Protein AF-A0A7K4D9C8-F1 (afdb_monomer_lite)

Structure (mmCIF, N/CA/C/O backbone):
data_AF-A0A7K4D9C8-F1
#
_entry.id   AF-A0A7K4D9C8-F1
#
loop_
_atom_site.group_PDB
_atom_site.id
_atom_site.type_symbol
_atom_site.label_atom_id
_atom_site.label_alt_id
_atom_site.label_comp_id
_atom_site.label_asym_id
_atom_site.label_entity_id
_atom_site.label_seq_id
_atom_site.pdbx_PDB_ins_code
_atom_site.Cartn_x
_atom_site.Cartn_y
_atom_site.Cartn_z
_atom_site.occupancy
_atom_site.B_iso_or_equiv
_atom_site.auth_seq_id
_atom_site.auth_comp_id
_atom_site.auth_asym_id
_atom_site.auth_atom_id
_atom_site.pdbx_PDB_model_num
ATOM 1 N N . MET A 1 1 ? -23.086 -28.844 13.952 1.00 42.47 1 MET A N 1
ATOM 2 C CA . MET A 1 1 ? -23.576 -27.604 13.302 1.00 42.47 1 MET A CA 1
ATOM 3 C C . MET A 1 1 ? -23.522 -26.342 14.194 1.00 42.47 1 MET A C 1
ATOM 5 O O . MET A 1 1 ? -23.969 -25.299 13.747 1.00 42.47 1 MET A O 1
ATOM 9 N N . GLY A 1 2 ? -22.927 -26.366 15.404 1.00 46.22 2 GLY A N 1
ATOM 10 C CA . GLY A 1 2 ? -22.916 -25.206 16.327 1.00 46.22 2 GLY A CA 1
ATOM 11 C C . GLY A 1 2 ? -21.788 -24.171 16.147 1.00 46.22 2 GLY A C 1
ATOM 12 O O . GLY A 1 2 ? -21.974 -23.012 16.489 1.00 46.22 2 GLY A O 1
ATOM 13 N N . LYS A 1 3 ? -20.645 -24.537 15.545 1.00 37.03 3 LYS A N 1
ATOM 14 C CA . LYS A 1 3 ? -19.478 -23.632 15.398 1.00 37.03 3 LYS A CA 1
ATOM 15 C C . LYS A 1 3 ? -19.608 -22.590 14.271 1.00 37.03 3 LYS A C 1
ATOM 17 O O . LYS A 1 3 ? -18.890 -21.595 14.265 1.00 37.03 3 LYS A O 1
ATOM 22 N N . LEU A 1 4 ? -20.519 -22.802 13.315 1.00 39.06 4 LEU A N 1
ATOM 23 C CA . LEU A 1 4 ? -20.754 -21.868 12.201 1.00 39.06 4 LEU A CA 1
ATOM 24 C C . LEU A 1 4 ? -21.673 -20.701 12.604 1.00 39.06 4 LEU A C 1
ATOM 26 O O . LEU A 1 4 ? -21.458 -19.575 12.162 1.00 39.06 4 LEU A O 1
ATOM 30 N N . ALA A 1 5 ? -22.641 -20.938 13.497 1.00 38.22 5 ALA A N 1
ATOM 31 C CA . ALA A 1 5 ? -23.546 -19.900 13.998 1.00 38.22 5 ALA A CA 1
ATOM 32 C C . ALA A 1 5 ? -22.833 -18.885 14.914 1.00 38.22 5 ALA A C 1
ATOM 34 O O . ALA A 1 5 ? -23.130 -17.692 14.871 1.00 38.22 5 ALA A O 1
ATOM 35 N N . GLU A 1 6 ? -21.839 -19.334 15.684 1.00 43.56 6 GLU A N 1
ATOM 36 C CA . GLU A 1 6 ? -21.045 -18.473 16.568 1.00 43.56 6 GLU A CA 1
ATOM 37 C C . GLU A 1 6 ? -20.132 -17.518 15.776 1.00 43.56 6 GLU A C 1
ATOM 39 O O . GLU A 1 6 ? -20.078 -16.320 16.066 1.00 43.56 6 GLU A O 1
ATOM 44 N N . LYS A 1 7 ? -19.518 -18.003 14.683 1.00 45.97 7 LYS A N 1
ATOM 45 C CA . LYS A 1 7 ? -18.766 -17.154 13.739 1.00 45.97 7 LYS A CA 1
ATOM 46 C C . LYS A 1 7 ? -19.661 -16.121 13.045 1.00 45.97 7 LYS A C 1
ATOM 48 O O . LYS A 1 7 ? -19.266 -14.963 12.926 1.00 45.97 7 LYS A O 1
ATOM 53 N N . LEU A 1 8 ? -20.880 -16.498 12.643 1.00 43.78 8 LEU A N 1
ATOM 54 C CA . LEU A 1 8 ? -21.853 -15.575 12.036 1.00 43.78 8 LEU A CA 1
ATOM 55 C C . LEU A 1 8 ? -22.317 -14.476 13.013 1.00 43.78 8 LEU A C 1
ATOM 57 O O . LEU A 1 8 ? -22.536 -13.334 12.602 1.00 43.78 8 LEU A O 1
ATOM 61 N N . GLY A 1 9 ? -22.409 -14.783 14.311 1.00 40.16 9 GLY A N 1
ATOM 62 C CA . GLY A 1 9 ? -22.689 -13.798 15.360 1.00 40.16 9 GLY A CA 1
ATOM 63 C C . GLY A 1 9 ? -21.552 -12.793 15.575 1.00 40.16 9 GLY A C 1
ATOM 64 O O . GLY A 1 9 ? -21.814 -11.620 15.846 1.00 40.16 9 GLY A O 1
ATOM 65 N N . PHE 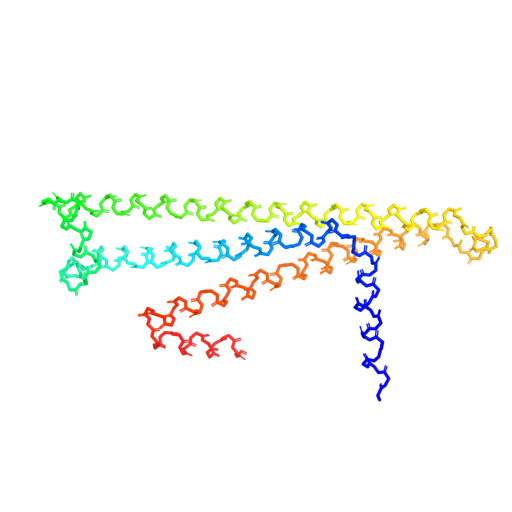A 1 10 ? -20.297 -13.220 15.403 1.00 51.50 10 PHE A N 1
ATOM 66 C CA . PHE A 1 10 ? -19.118 -12.358 15.534 1.00 51.50 10 PHE A CA 1
ATOM 67 C C . PHE A 1 10 ? -19.020 -11.335 14.391 1.00 51.50 10 PHE A C 1
ATOM 69 O O . PHE A 1 10 ? -18.789 -10.154 14.644 1.00 51.50 10 PHE A O 1
ATOM 76 N N . VAL A 1 11 ? -19.307 -11.749 13.149 1.00 51.94 11 VAL A N 1
ATOM 77 C CA . VAL A 1 11 ? -19.356 -10.845 11.981 1.00 51.94 11 VAL A CA 1
ATOM 78 C C . VAL A 1 11 ? -20.487 -9.819 12.117 1.00 51.94 11 VAL A C 1
ATOM 80 O O . VAL A 1 11 ? -20.282 -8.636 11.846 1.00 51.94 11 VAL A O 1
ATOM 83 N N . LYS A 1 12 ? -21.661 -10.227 12.622 1.00 50.31 12 LYS A N 1
ATOM 84 C CA . LYS A 1 12 ? -22.749 -9.285 12.941 1.00 50.31 12 LYS A CA 1
ATOM 85 C C . LYS A 1 12 ? -22.387 -8.329 14.081 1.00 50.31 12 LYS A C 1
ATOM 87 O O . LYS A 1 12 ? -22.714 -7.150 13.996 1.00 50.31 12 LYS A O 1
ATOM 92 N N . LYS A 1 13 ? -21.688 -8.790 15.126 1.00 51.19 13 LYS A N 1
ATOM 93 C CA . LYS A 1 13 ? -21.192 -7.914 16.206 1.00 51.19 13 LYS A CA 1
ATOM 94 C C . LYS A 1 13 ? -20.164 -6.904 15.695 1.00 51.19 13 LYS A C 1
ATOM 96 O O . LYS A 1 13 ? -20.240 -5.746 16.090 1.00 51.19 13 LYS A O 1
ATOM 101 N N . LEU A 1 14 ? -19.280 -7.301 14.778 1.00 54.19 14 LEU A N 1
ATOM 102 C CA . LEU A 1 14 ? -18.367 -6.389 14.082 1.00 54.19 14 LEU A CA 1
ATOM 103 C C . LEU A 1 14 ? -19.135 -5.356 13.244 1.00 54.19 14 LEU A C 1
ATOM 105 O O . LEU A 1 14 ? -18.873 -4.166 13.374 1.00 54.19 14 LEU A O 1
ATOM 109 N N . GLN A 1 15 ? -20.147 -5.767 12.473 1.00 52.19 15 GLN A N 1
ATOM 110 C CA . GLN A 1 15 ? -20.999 -4.837 11.712 1.00 52.19 15 GLN A CA 1
ATOM 111 C C . GLN A 1 15 ? -21.783 -3.842 12.581 1.00 52.19 15 GLN A C 1
ATOM 113 O O . GLN A 1 15 ? -22.133 -2.774 12.092 1.00 52.19 15 GLN A O 1
ATOM 118 N N . ILE A 1 16 ? -22.076 -4.184 13.838 1.00 53.19 16 ILE A N 1
ATOM 119 C CA . ILE A 1 16 ? -22.763 -3.303 14.800 1.00 53.19 16 ILE A CA 1
ATOM 120 C C . ILE A 1 16 ? -21.775 -2.353 15.502 1.00 53.19 16 ILE A C 1
ATOM 122 O O . ILE A 1 16 ? -22.173 -1.305 16.014 1.00 53.19 16 ILE A O 1
ATOM 126 N N . ILE A 1 17 ? -20.490 -2.712 15.557 1.00 54.59 17 ILE A N 1
ATOM 127 C CA . ILE A 1 17 ? -19.431 -1.862 16.115 1.00 54.59 17 ILE A CA 1
ATOM 128 C C . ILE A 1 17 ? -18.942 -0.851 15.070 1.00 54.59 17 ILE A C 1
ATOM 130 O O . ILE A 1 17 ? -18.671 0.286 15.449 1.00 54.59 17 ILE A O 1
ATOM 134 N N . PHE A 1 18 ? -18.903 -1.239 13.790 1.00 59.12 18 PHE A N 1
ATOM 135 C CA . PHE A 1 18 ? -18.473 -0.376 12.692 1.00 59.12 18 PHE A CA 1
ATOM 136 C C . PHE A 1 18 ? -19.548 0.649 12.295 1.00 59.12 18 PHE A C 1
ATOM 138 O O . PHE A 1 18 ? -20.569 0.309 11.694 1.00 59.12 18 PHE A O 1
ATOM 145 N N . ASP A 1 19 ? -19.293 1.916 12.622 1.00 66.56 19 ASP A N 1
ATOM 146 C CA . ASP A 1 19 ? -20.153 3.062 12.298 1.00 66.56 19 ASP A CA 1
ATOM 147 C C . ASP A 1 19 ? -20.177 3.335 10.774 1.00 66.56 19 ASP A C 1
ATOM 149 O O . ASP A 1 19 ? -19.236 2.990 10.053 1.00 66.56 19 ASP A O 1
ATOM 153 N N . GLU A 1 20 ? -21.214 3.993 10.239 1.00 66.69 20 GLU A N 1
ATOM 154 C CA . GLU A 1 20 ? -21.316 4.262 8.786 1.00 66.69 20 GLU A CA 1
ATOM 155 C C . GLU A 1 20 ? -20.138 5.087 8.242 1.00 66.69 20 GLU A C 1
ATOM 157 O O . GLU A 1 20 ? -19.746 4.959 7.078 1.00 66.69 20 GLU A O 1
ATOM 162 N N . LYS A 1 21 ? -19.527 5.902 9.105 1.00 72.00 21 LYS A N 1
ATOM 163 C CA . LYS A 1 21 ? -18.302 6.649 8.806 1.00 72.00 21 LYS A CA 1
ATOM 164 C C . LYS A 1 21 ? -17.109 5.725 8.562 1.00 72.00 21 LYS A C 1
ATOM 166 O O . LYS A 1 21 ? -16.313 5.985 7.668 1.00 72.00 21 LYS A O 1
ATOM 171 N N . GLU A 1 22 ? -17.001 4.632 9.310 1.00 70.19 22 GLU A N 1
ATOM 172 C CA . GLU A 1 22 ? -15.866 3.712 9.214 1.00 70.19 22 GLU A CA 1
ATOM 173 C C . GLU A 1 22 ? -15.957 2.827 7.976 1.00 70.19 22 GLU A C 1
ATOM 175 O O . GLU A 1 22 ? -14.933 2.523 7.377 1.00 70.19 22 GLU A O 1
ATOM 180 N N . LYS A 1 23 ? -17.171 2.510 7.509 1.00 73.56 23 LYS A N 1
ATOM 181 C CA . LYS A 1 23 ? -17.358 1.880 6.193 1.00 73.56 23 LYS A CA 1
ATOM 182 C C . LYS A 1 23 ? -16.845 2.768 5.059 1.00 73.56 23 LYS A C 1
ATOM 184 O O . LYS A 1 23 ? -16.219 2.261 4.134 1.00 73.56 23 LYS A O 1
ATOM 189 N N . LYS A 1 24 ? -17.081 4.085 5.122 1.00 78.81 24 LYS A N 1
ATOM 190 C CA . LYS A 1 24 ? -16.572 5.028 4.109 1.00 78.81 24 LYS A CA 1
ATOM 191 C C . LYS A 1 24 ? -15.049 5.121 4.134 1.00 78.81 24 LYS A C 1
ATOM 193 O O . LYS A 1 24 ? -14.439 5.103 3.073 1.00 78.81 24 LYS A O 1
ATOM 198 N N . GLU A 1 25 ? -14.442 5.191 5.316 1.00 78.44 25 GLU A N 1
ATOM 199 C CA . GLU A 1 25 ? -12.979 5.184 5.451 1.00 78.44 25 GLU A CA 1
ATOM 200 C C . GLU A 1 25 ? -12.368 3.850 4.992 1.00 78.44 25 GLU A C 1
ATOM 202 O O . GLU A 1 25 ? -11.385 3.853 4.259 1.00 78.44 25 GLU A O 1
ATOM 207 N N . PHE A 1 26 ? -13.002 2.717 5.303 1.00 80.06 26 PHE A N 1
ATOM 208 C CA . PHE A 1 26 ? -12.586 1.404 4.805 1.00 80.06 26 PHE A CA 1
ATOM 209 C C . PHE A 1 26 ? -12.633 1.325 3.272 1.00 80.06 26 PHE A C 1
ATOM 211 O O . PHE A 1 26 ? -11.689 0.850 2.651 1.00 80.06 26 PHE A O 1
ATOM 218 N N . ILE A 1 27 ? -13.697 1.843 2.644 1.00 83.12 27 ILE A N 1
ATOM 219 C CA . ILE A 1 27 ? -13.796 1.914 1.178 1.00 83.12 27 ILE A CA 1
ATOM 220 C C . ILE A 1 27 ? -12.705 2.823 0.598 1.00 83.12 27 ILE A C 1
ATOM 222 O O . ILE A 1 27 ? -12.120 2.475 -0.422 1.00 83.12 27 ILE A O 1
ATOM 226 N N . LYS A 1 28 ? -12.395 3.962 1.235 1.00 84.88 28 LYS A N 1
ATOM 227 C CA . LYS A 1 28 ? -11.295 4.837 0.793 1.00 84.88 28 LYS A CA 1
ATOM 228 C C . LYS A 1 28 ? -9.953 4.111 0.819 1.00 84.88 28 LYS A C 1
ATOM 230 O O . LYS A 1 28 ? -9.234 4.183 -0.169 1.00 84.88 28 LYS A O 1
ATOM 235 N N . VAL A 1 29 ? -9.643 3.409 1.912 1.00 85.31 29 VAL A N 1
ATOM 236 C CA . VAL A 1 29 ? -8.417 2.602 2.037 1.00 85.31 29 VAL A CA 1
ATOM 237 C C . VAL A 1 29 ? -8.377 1.527 0.954 1.00 85.31 29 VAL A C 1
ATOM 239 O O . VAL A 1 29 ? -7.401 1.443 0.222 1.00 85.31 29 VAL A O 1
ATOM 242 N N . PHE A 1 30 ? -9.471 0.785 0.769 1.00 85.12 30 PHE A N 1
ATOM 243 C CA . PHE A 1 30 ? -9.558 -0.267 -0.243 1.00 85.12 30 PHE A CA 1
ATOM 244 C C . PHE A 1 30 ? -9.323 0.257 -1.666 1.00 85.12 30 PHE A C 1
ATOM 246 O O . PHE A 1 30 ? -8.559 -0.322 -2.432 1.00 85.12 30 PHE A O 1
ATOM 253 N N . VAL A 1 31 ? -9.962 1.373 -2.030 1.00 88.00 31 VAL A N 1
ATOM 254 C CA . VAL A 1 31 ? -9.761 2.011 -3.339 1.00 88.00 31 VAL A CA 1
ATOM 255 C C . VAL A 1 31 ? -8.305 2.443 -3.502 1.00 88.00 31 VAL A C 1
ATOM 257 O O . VAL A 1 31 ? -7.719 2.245 -4.564 1.00 88.00 31 VAL A O 1
ATOM 260 N N . LEU A 1 32 ? -7.707 3.001 -2.452 1.00 88.25 32 LEU A N 1
ATOM 261 C CA . LEU A 1 32 ? -6.324 3.455 -2.469 1.00 88.25 32 LEU A CA 1
ATOM 262 C C . LEU A 1 32 ? -5.332 2.292 -2.617 1.00 88.25 32 LEU A C 1
ATOM 264 O O . LEU A 1 32 ? -4.391 2.417 -3.397 1.00 88.25 32 LEU A O 1
ATOM 268 N N . ASP A 1 33 ? -5.582 1.151 -1.974 1.00 85.94 33 ASP A N 1
ATOM 269 C CA . ASP A 1 33 ? -4.778 -0.069 -2.124 1.00 85.94 33 ASP A CA 1
ATOM 270 C C . ASP A 1 33 ? -4.841 -0.627 -3.554 1.00 85.94 33 ASP A C 1
ATOM 272 O O . ASP A 1 33 ? -3.823 -1.048 -4.104 1.00 85.94 33 ASP A O 1
ATOM 276 N N . VAL A 1 34 ? -6.006 -0.563 -4.209 1.00 87.81 34 VAL A N 1
ATOM 277 C CA . VAL A 1 34 ? -6.131 -0.935 -5.630 1.00 87.81 34 VAL A CA 1
ATOM 278 C C . VAL A 1 34 ? -5.275 -0.020 -6.511 1.00 87.81 34 VAL A C 1
ATOM 280 O O . VAL A 1 34 ? -4.519 -0.505 -7.354 1.00 87.81 34 VAL A O 1
ATOM 283 N N . PHE A 1 35 ? -5.341 1.299 -6.306 1.00 88.75 35 PHE A N 1
ATOM 284 C CA . PHE A 1 35 ? -4.496 2.246 -7.044 1.00 88.75 35 PHE A CA 1
ATOM 285 C C . PHE A 1 35 ? -3.005 2.028 -6.769 1.00 88.75 35 PHE A C 1
ATOM 287 O O . PHE A 1 35 ? -2.204 2.061 -7.704 1.00 88.75 35 PHE A O 1
ATOM 294 N N . MET A 1 36 ? -2.638 1.768 -5.513 1.00 88.31 36 MET A N 1
ATOM 295 C CA . MET A 1 36 ? -1.269 1.457 -5.110 1.00 88.31 36 MET A CA 1
ATOM 296 C C . MET A 1 36 ? -0.747 0.214 -5.836 1.00 88.31 36 MET A C 1
ATOM 298 O O . MET A 1 36 ? 0.343 0.265 -6.404 1.00 88.31 36 MET A O 1
ATOM 302 N N . GLY A 1 37 ? -1.527 -0.871 -5.870 1.00 86.56 37 GLY A N 1
ATOM 303 C CA . GLY A 1 37 ? -1.142 -2.113 -6.540 1.00 86.56 37 GLY A CA 1
ATOM 304 C C . GLY A 1 37 ? -0.931 -1.934 -8.044 1.00 86.56 37 GLY A C 1
ATOM 305 O O . GLY A 1 37 ? 0.040 -2.449 -8.599 1.00 86.56 37 GLY A O 1
ATOM 306 N N . ILE A 1 38 ? -1.781 -1.141 -8.707 1.00 87.25 38 ILE A N 1
ATOM 307 C CA . ILE A 1 38 ? -1.613 -0.812 -10.132 1.00 87.25 38 ILE A CA 1
ATOM 308 C C . ILE A 1 38 ? -0.308 -0.037 -10.346 1.00 87.25 38 ILE A C 1
ATOM 310 O O . ILE A 1 38 ? 0.478 -0.389 -11.225 1.00 87.25 38 ILE A O 1
ATOM 314 N N . PHE A 1 39 ? -0.053 0.987 -9.528 1.00 87.94 39 PHE A N 1
ATOM 315 C CA . PHE A 1 39 ? 1.159 1.801 -9.632 1.00 87.94 39 PHE A CA 1
ATOM 316 C C . PHE A 1 39 ? 2.424 0.979 -9.388 1.00 87.94 39 PHE A C 1
ATOM 318 O O . PHE A 1 39 ? 3.372 1.073 -10.162 1.00 87.94 39 PHE A O 1
ATOM 325 N N . GLN A 1 40 ? 2.428 0.126 -8.360 1.00 85.38 40 GLN A N 1
ATOM 326 C CA . GLN A 1 40 ? 3.537 -0.793 -8.107 1.00 85.38 40 GLN A CA 1
ATOM 327 C C . GLN A 1 40 ? 3.778 -1.717 -9.295 1.00 85.38 40 GLN A C 1
ATOM 329 O O . GLN A 1 40 ? 4.920 -1.860 -9.728 1.00 85.38 40 GLN A O 1
ATOM 334 N N . SER A 1 41 ? 2.721 -2.303 -9.857 1.00 87.25 41 SER A N 1
ATOM 335 C CA . SER A 1 41 ? 2.869 -3.197 -11.000 1.00 87.25 41 SER A CA 1
ATOM 336 C C . SER A 1 41 ? 3.421 -2.478 -12.232 1.00 87.25 41 SER A C 1
ATOM 338 O O . SER A 1 41 ? 4.298 -3.016 -12.904 1.00 87.25 41 SER A O 1
ATOM 340 N N . ILE A 1 42 ? 2.958 -1.257 -12.517 1.00 88.06 42 ILE A N 1
ATOM 341 C CA . ILE A 1 42 ? 3.493 -0.429 -13.609 1.00 88.06 42 ILE A CA 1
ATOM 342 C C . ILE A 1 42 ? 4.972 -0.130 -13.367 1.00 88.06 42 ILE A C 1
ATOM 344 O O . ILE A 1 42 ? 5.778 -0.254 -14.290 1.00 88.06 42 ILE A O 1
ATOM 348 N N . SER A 1 43 ? 5.349 0.218 -12.137 1.00 87.25 43 SER A N 1
ATOM 349 C CA . SER A 1 43 ? 6.742 0.489 -11.785 1.00 87.25 43 SER A CA 1
ATOM 350 C C . SER A 1 43 ? 7.629 -0.747 -11.970 1.00 87.25 43 SER A C 1
ATOM 352 O O . SER A 1 43 ? 8.710 -0.625 -12.539 1.00 87.25 43 SER A O 1
ATOM 354 N N . ILE A 1 44 ? 7.164 -1.941 -11.584 1.00 86.19 44 ILE A N 1
ATOM 355 C CA . ILE A 1 44 ? 7.894 -3.208 -11.779 1.00 86.19 44 ILE A CA 1
ATOM 356 C C . ILE A 1 44 ? 8.112 -3.496 -13.271 1.00 86.19 44 ILE A C 1
ATOM 358 O O . ILE A 1 44 ? 9.242 -3.745 -13.693 1.00 86.19 44 ILE A O 1
ATOM 362 N N . VAL A 1 45 ? 7.052 -3.411 -14.083 1.00 84.62 45 VAL A N 1
ATOM 363 C CA . VAL A 1 45 ? 7.134 -3.631 -15.538 1.00 84.62 45 VAL A CA 1
ATOM 364 C C . VAL A 1 45 ? 8.054 -2.599 -16.196 1.00 84.62 45 VAL A C 1
ATOM 366 O O . VAL A 1 45 ? 8.848 -2.942 -17.070 1.00 84.62 45 VAL A O 1
ATOM 369 N N . SER A 1 46 ? 8.005 -1.345 -15.744 1.00 85.88 46 SER A N 1
ATOM 370 C CA . SER A 1 46 ? 8.855 -0.269 -16.265 1.00 85.88 46 SER A CA 1
ATOM 371 C C . SER A 1 46 ? 10.339 -0.519 -15.981 1.00 85.88 46 SER A C 1
ATOM 373 O O . SER A 1 46 ? 11.174 -0.319 -16.863 1.00 85.88 46 SER A O 1
ATOM 375 N N . VAL A 1 47 ? 10.676 -1.001 -14.779 1.00 87.38 47 VAL A N 1
ATOM 376 C CA . VAL A 1 47 ? 12.051 -1.393 -14.427 1.00 87.38 47 VAL A CA 1
ATOM 377 C C . VAL A 1 47 ? 12.520 -2.557 -15.298 1.00 87.38 47 VAL A C 1
ATOM 379 O O . VAL A 1 47 ? 13.625 -2.509 -15.834 1.00 87.38 47 VAL A O 1
ATOM 382 N N . PHE A 1 48 ? 11.678 -3.574 -15.488 1.00 82.94 48 PHE A N 1
ATOM 383 C CA . PHE A 1 48 ? 12.002 -4.719 -16.339 1.00 82.94 48 PHE A CA 1
ATOM 384 C C . PHE A 1 48 ? 12.254 -4.302 -17.795 1.00 82.94 48 PHE A C 1
ATOM 386 O O . PHE A 1 48 ? 13.282 -4.650 -18.377 1.00 82.94 48 PHE A O 1
ATOM 393 N N . ALA A 1 49 ? 11.362 -3.485 -18.364 1.00 79.88 49 ALA A N 1
ATOM 394 C CA . ALA A 1 49 ? 11.516 -2.946 -19.711 1.00 79.88 49 ALA A CA 1
ATOM 395 C C . ALA A 1 49 ? 12.805 -2.122 -19.852 1.00 79.88 49 ALA A C 1
ATOM 397 O O . ALA A 1 49 ? 13.505 -2.240 -20.858 1.00 79.88 49 ALA A O 1
ATOM 398 N N . PHE A 1 50 ? 13.155 -1.324 -18.840 1.00 83.69 50 PHE A N 1
ATOM 399 C CA . PHE A 1 50 ? 14.398 -0.558 -18.825 1.00 83.69 50 PHE A CA 1
ATOM 400 C C . PHE A 1 50 ? 15.634 -1.456 -18.821 1.00 83.69 50 PHE A C 1
ATOM 402 O O . PHE A 1 50 ? 16.502 -1.272 -19.669 1.00 83.69 50 PHE A O 1
ATOM 409 N N . ILE A 1 51 ? 15.692 -2.457 -17.939 1.00 83.69 51 ILE A N 1
ATOM 410 C CA . ILE A 1 51 ? 16.821 -3.398 -17.873 1.00 83.69 51 ILE A CA 1
ATOM 411 C C . ILE A 1 51 ? 17.022 -4.095 -19.223 1.00 83.69 51 ILE A C 1
ATOM 413 O O . ILE A 1 51 ? 18.133 -4.083 -19.749 1.00 83.69 51 ILE A O 1
ATOM 417 N N . ASN A 1 52 ? 15.951 -4.617 -19.826 1.00 78.94 52 ASN A N 1
ATOM 418 C CA . ASN A 1 52 ? 16.037 -5.282 -21.130 1.00 78.94 52 ASN A CA 1
ATOM 419 C C . ASN A 1 52 ? 16.521 -4.335 -22.236 1.00 78.94 52 ASN A C 1
ATOM 421 O O . ASN A 1 52 ? 17.320 -4.727 -23.080 1.00 78.94 52 ASN A O 1
ATOM 425 N N . THR A 1 53 ? 16.094 -3.071 -22.197 1.00 78.69 53 THR A N 1
ATOM 426 C CA . THR A 1 53 ? 16.514 -2.050 -23.169 1.00 78.69 53 THR A CA 1
ATOM 427 C C . THR A 1 53 ? 17.984 -1.652 -23.006 1.00 78.69 53 THR A C 1
ATOM 429 O O . THR A 1 53 ? 18.656 -1.364 -23.993 1.00 78.69 53 THR A O 1
ATOM 432 N N . VAL A 1 54 ? 18.499 -1.627 -21.770 1.00 81.00 54 VAL A N 1
ATOM 433 C CA . VAL A 1 54 ? 19.923 -1.372 -21.488 1.00 81.00 54 VAL A CA 1
ATOM 434 C C . VAL A 1 54 ? 20.786 -2.558 -21.934 1.00 81.00 54 VAL A C 1
ATOM 436 O O . VAL A 1 54 ? 21.881 -2.347 -22.452 1.00 81.00 54 VAL A O 1
ATOM 439 N N . MET A 1 55 ? 20.317 -3.790 -21.707 1.00 79.00 55 MET A N 1
ATOM 440 C CA . MET A 1 55 ? 21.061 -5.017 -22.014 1.00 79.00 55 MET A CA 1
ATOM 441 C C . MET A 1 55 ? 21.175 -5.288 -23.514 1.00 79.00 55 MET A C 1
ATOM 443 O O . MET A 1 55 ? 22.234 -5.718 -23.965 1.00 79.00 55 MET A O 1
ATOM 447 N N . ASP A 1 56 ? 20.117 -5.025 -24.282 1.00 70.94 56 ASP A N 1
ATOM 448 C CA . ASP A 1 56 ? 20.133 -5.176 -25.732 1.00 70.94 56 ASP A CA 1
ATOM 449 C C . ASP A 1 56 ? 19.353 -4.037 -26.407 1.00 70.94 56 ASP A C 1
ATOM 451 O O . ASP A 1 56 ? 18.145 -3.859 -26.238 1.00 70.94 56 ASP A O 1
ATOM 455 N N . VAL A 1 57 ? 20.057 -3.237 -27.204 1.00 64.88 57 VAL A N 1
ATOM 456 C CA . VAL A 1 57 ? 19.479 -2.088 -27.915 1.00 64.88 57 VAL A CA 1
ATOM 457 C C . VAL A 1 57 ? 18.581 -2.550 -29.073 1.00 64.88 57 VAL A C 1
ATOM 459 O O . VAL A 1 57 ? 17.670 -1.825 -29.480 1.00 64.88 57 VAL A O 1
ATOM 462 N N . SER A 1 58 ? 18.773 -3.775 -29.579 1.00 61.69 58 SER A N 1
ATOM 463 C CA . SER A 1 58 ? 17.945 -4.338 -30.653 1.00 61.69 58 SER A CA 1
ATOM 464 C C . SER A 1 58 ? 16.485 -4.566 -30.223 1.00 61.69 58 SER A C 1
ATOM 466 O O . SER A 1 58 ? 15.573 -4.513 -31.054 1.00 61.69 58 SER A O 1
ATOM 468 N N . THR A 1 59 ? 16.227 -4.673 -28.913 1.00 60.06 59 THR A N 1
ATOM 469 C CA . THR A 1 59 ? 14.881 -4.797 -28.325 1.00 60.06 59 THR A CA 1
ATOM 470 C C . THR A 1 59 ? 13.983 -3.583 -28.598 1.00 60.06 59 THR A C 1
ATOM 472 O O . THR A 1 59 ? 12.760 -3.729 -28.667 1.00 60.06 59 THR A O 1
ATOM 475 N N . ILE A 1 60 ? 14.566 -2.396 -28.826 1.00 58.91 60 ILE A N 1
ATOM 476 C CA . ILE A 1 60 ? 13.830 -1.163 -29.172 1.00 58.91 60 ILE A CA 1
ATOM 477 C C . ILE A 1 60 ? 13.131 -1.303 -30.532 1.00 58.91 60 ILE A C 1
ATOM 479 O O . ILE A 1 60 ? 12.024 -0.801 -30.712 1.00 58.91 60 ILE A O 1
ATOM 483 N N . SER A 1 61 ? 13.753 -2.020 -31.474 1.00 54.03 61 SER A N 1
ATOM 484 C CA . SER A 1 61 ? 13.222 -2.216 -32.833 1.00 54.03 61 SER A CA 1
ATOM 485 C C . SER A 1 61 ? 12.224 -3.375 -32.918 1.00 54.03 61 SER A C 1
ATOM 487 O O . SER A 1 61 ? 11.365 -3.390 -33.794 1.00 54.03 61 SER A O 1
ATOM 489 N N . SER A 1 62 ? 12.316 -4.350 -32.007 1.00 56.81 62 SER A N 1
ATOM 490 C CA . SER A 1 62 ? 11.448 -5.534 -32.003 1.00 56.81 62 SER A CA 1
ATOM 491 C C . SER A 1 62 ? 10.103 -5.310 -31.305 1.00 56.81 62 SER A C 1
ATOM 493 O O . SER A 1 62 ? 9.151 -6.038 -31.590 1.00 56.81 62 SER A O 1
ATOM 495 N N . ASN A 1 63 ? 10.007 -4.363 -30.366 1.00 60.34 63 ASN A N 1
ATOM 496 C CA . ASN A 1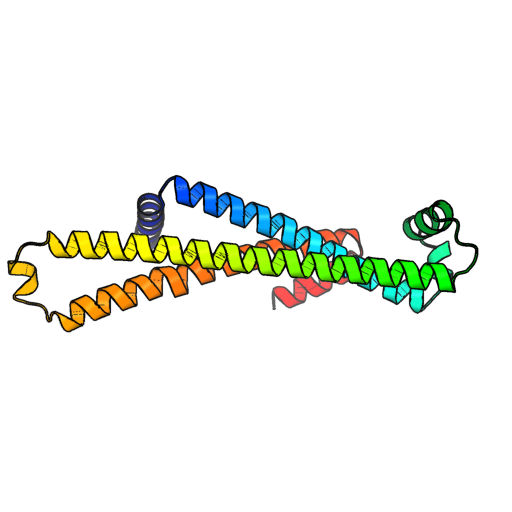 63 ? 8.812 -4.186 -29.545 1.00 60.34 63 ASN A CA 1
ATOM 497 C C . ASN A 1 63 ? 8.033 -2.926 -29.954 1.00 60.34 63 ASN A C 1
ATOM 499 O O . ASN A 1 63 ? 8.510 -1.800 -29.806 1.00 60.34 63 ASN A O 1
ATOM 503 N N . LYS A 1 64 ? 6.802 -3.122 -30.446 1.00 58.97 64 LYS A N 1
ATOM 504 C CA . LYS A 1 64 ? 5.934 -2.069 -31.007 1.00 58.97 64 LYS A CA 1
ATOM 505 C C . LYS A 1 64 ? 5.671 -0.920 -30.023 1.00 58.97 64 LYS A C 1
ATOM 507 O O . LYS A 1 64 ? 5.517 0.221 -30.448 1.00 58.97 64 LYS A O 1
ATOM 512 N N . TYR A 1 65 ? 5.667 -1.204 -28.718 1.00 60.28 65 TYR A N 1
ATOM 513 C CA . TYR A 1 65 ? 5.514 -0.188 -27.673 1.00 60.28 65 TYR A CA 1
ATOM 514 C C . TYR A 1 65 ? 6.765 0.691 -27.522 1.00 60.28 65 TYR A C 1
ATOM 516 O O . TYR A 1 65 ? 6.637 1.909 -27.433 1.00 60.28 65 TYR A O 1
ATOM 524 N N . LEU A 1 66 ? 7.970 0.109 -27.548 1.00 58.19 66 LEU A N 1
ATOM 525 C CA . LEU A 1 66 ? 9.224 0.869 -27.440 1.00 58.19 66 LEU A CA 1
ATOM 526 C C . LEU A 1 66 ? 9.489 1.707 -28.692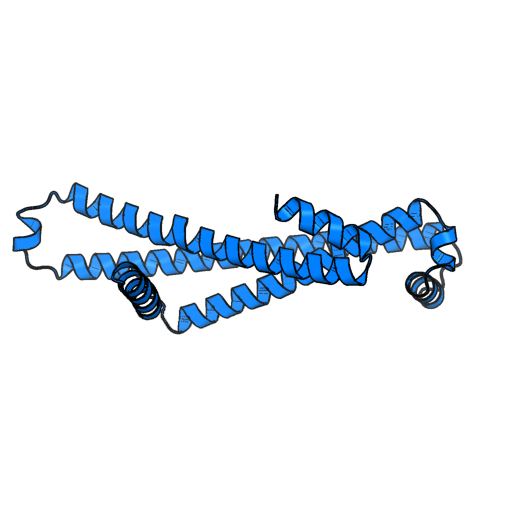 1.00 58.19 66 LEU A C 1
ATOM 528 O O . LEU A 1 66 ? 9.884 2.863 -28.570 1.00 58.19 66 LEU A O 1
ATOM 532 N N . SER A 1 67 ? 9.225 1.151 -29.877 1.00 58.47 67 SER A N 1
ATOM 533 C CA . SER A 1 67 ? 9.378 1.861 -31.150 1.00 58.47 67 SER A CA 1
ATOM 534 C C . SER A 1 67 ? 8.427 3.061 -31.256 1.00 58.47 67 SER A C 1
ATOM 536 O O . SER A 1 67 ? 8.866 4.133 -31.665 1.00 58.47 67 SER A O 1
ATOM 538 N N . PHE A 1 68 ? 7.179 2.942 -30.781 1.00 62.41 68 PHE A N 1
ATOM 539 C CA . PHE A 1 68 ? 6.235 4.066 -30.738 1.00 62.41 68 PHE A CA 1
ATOM 540 C C . PHE A 1 68 ? 6.724 5.205 -29.832 1.00 62.41 68 PHE A C 1
ATOM 542 O O . PHE A 1 68 ? 6.673 6.369 -30.221 1.00 62.41 68 PHE A O 1
ATOM 549 N N . PHE A 1 69 ? 7.241 4.895 -28.636 1.00 62.19 69 PHE A N 1
ATOM 550 C CA . PHE A 1 69 ? 7.826 5.921 -27.767 1.00 62.19 69 PHE A CA 1
ATOM 551 C C . PHE A 1 69 ? 9.109 6.517 -28.361 1.00 62.19 69 PHE A C 1
ATOM 553 O O . PHE A 1 69 ? 9.313 7.722 -28.252 1.00 62.19 69 PHE A O 1
ATOM 560 N N . TYR A 1 70 ? 9.947 5.713 -29.020 1.00 60.91 70 TYR A N 1
ATOM 561 C CA . TYR A 1 70 ? 11.179 6.177 -29.662 1.00 60.91 70 TYR A CA 1
ATOM 562 C C . TYR A 1 70 ? 10.906 7.152 -30.821 1.00 60.91 70 TYR A C 1
ATOM 564 O O . TYR A 1 70 ? 11.521 8.217 -30.881 1.00 60.91 70 TYR A O 1
ATOM 572 N N . GLU A 1 71 ? 9.936 6.840 -31.687 1.00 62.50 71 GLU A N 1
ATOM 573 C CA . GLU A 1 71 ? 9.516 7.720 -32.785 1.00 62.50 71 GLU A CA 1
ATOM 574 C C . GLU A 1 71 ? 8.823 8.989 -32.275 1.00 62.50 71 GLU A C 1
ATOM 576 O O . GLU A 1 71 ? 9.131 10.086 -32.738 1.00 62.50 71 GLU A O 1
ATOM 581 N N . ASN A 1 72 ? 7.936 8.871 -31.280 1.00 61.06 72 ASN A N 1
ATOM 582 C CA . ASN A 1 72 ? 7.156 10.007 -30.781 1.00 61.06 72 ASN A CA 1
ATOM 583 C C . ASN A 1 72 ? 7.987 10.984 -29.924 1.00 61.06 72 ASN A C 1
ATOM 585 O O . ASN A 1 72 ? 7.652 12.162 -29.829 1.00 61.06 72 ASN A O 1
ATOM 589 N N . LEU A 1 73 ? 9.081 10.513 -29.310 1.00 61.28 73 LEU A N 1
ATOM 590 C CA . LEU A 1 73 ? 10.045 11.358 -28.594 1.00 61.28 73 LEU A CA 1
ATOM 591 C C . LEU A 1 73 ? 11.158 11.920 -29.505 1.00 61.28 73 LEU A C 1
ATOM 593 O O . LEU A 1 73 ? 11.909 12.787 -29.063 1.00 61.28 73 LEU A O 1
ATOM 597 N N . GLY A 1 74 ? 11.263 11.474 -30.765 1.00 58.47 74 GLY A N 1
ATOM 598 C CA . GLY A 1 74 ? 12.131 12.083 -31.783 1.00 58.47 74 GLY A CA 1
ATOM 599 C C . GLY A 1 74 ? 13.636 12.043 -31.480 1.00 58.47 74 GLY A C 1
ATOM 600 O O . GLY A 1 74 ? 14.385 12.905 -31.945 1.00 58.47 74 GLY A O 1
ATOM 601 N N . PHE A 1 75 ? 14.109 11.084 -30.678 1.00 58.22 75 PHE A N 1
ATOM 602 C CA . PHE A 1 75 ? 15.516 11.028 -30.269 1.00 58.22 75 PHE A CA 1
ATOM 603 C C . PHE A 1 75 ? 16.400 10.346 -31.319 1.00 58.22 75 PHE A C 1
ATOM 605 O O . PHE A 1 75 ? 16.357 9.134 -31.482 1.00 58.22 75 PHE A O 1
ATOM 612 N N . SER A 1 76 ? 17.304 11.102 -31.950 1.00 59.91 76 SER A N 1
ATOM 613 C CA . SER A 1 76 ? 18.330 10.557 -32.863 1.00 59.91 76 SER A CA 1
ATOM 614 C C . SER A 1 76 ? 19.482 9.809 -32.170 1.00 59.91 76 SER A C 1
ATOM 616 O O . SER A 1 76 ? 20.320 9.230 -32.854 1.00 59.91 76 SER A O 1
ATOM 618 N N . ASP A 1 77 ? 19.565 9.829 -30.833 1.00 71.19 77 ASP A N 1
ATOM 619 C CA . ASP A 1 77 ? 20.678 9.250 -30.066 1.00 71.19 77 ASP A CA 1
ATOM 620 C C . ASP A 1 77 ? 20.165 8.289 -28.980 1.00 71.19 77 ASP A C 1
ATOM 622 O O . ASP A 1 77 ? 19.472 8.691 -28.038 1.00 71.19 77 ASP A O 1
ATOM 626 N N . ILE A 1 78 ? 20.535 7.012 -29.107 1.00 73.62 78 ILE A N 1
ATOM 627 C CA . ILE A 1 78 ? 20.146 5.907 -28.215 1.00 73.62 78 ILE A CA 1
ATOM 628 C C . ILE A 1 78 ? 20.540 6.201 -26.760 1.00 73.62 78 ILE A C 1
ATOM 630 O O . ILE A 1 78 ? 19.785 5.888 -25.838 1.00 73.62 78 ILE A O 1
ATOM 634 N N . LYS A 1 79 ? 21.685 6.860 -26.526 1.00 76.56 79 LYS A N 1
ATOM 635 C CA . LYS A 1 79 ? 22.150 7.174 -25.163 1.00 76.56 79 LYS A CA 1
ATOM 636 C C . LYS A 1 79 ? 21.243 8.185 -24.463 1.00 76.56 79 LYS A C 1
ATOM 638 O O . LYS A 1 79 ? 20.993 8.059 -23.266 1.00 76.56 79 LYS A O 1
ATOM 643 N N . LYS A 1 80 ? 20.728 9.176 -25.202 1.00 78.88 80 LYS A N 1
ATOM 644 C CA . LYS A 1 80 ? 19.798 10.182 -24.662 1.00 78.88 80 LYS A CA 1
ATOM 645 C C . LYS A 1 80 ? 18.433 9.573 -24.363 1.00 78.88 80 LYS A C 1
ATOM 647 O O . LYS A 1 80 ? 17.869 9.864 -23.312 1.00 78.88 80 LYS A O 1
ATOM 652 N N . PHE A 1 81 ? 17.948 8.688 -25.236 1.00 78.31 81 PHE A N 1
ATOM 653 C CA . PHE A 1 81 ? 16.720 7.930 -24.993 1.00 78.31 81 PHE A CA 1
ATOM 654 C C . PHE A 1 81 ? 16.820 7.099 -23.706 1.00 78.31 81 PHE A C 1
ATOM 656 O O . PHE A 1 81 ? 15.952 7.194 -22.840 1.00 78.31 81 PHE A O 1
ATOM 663 N N . LEU A 1 82 ? 17.925 6.366 -23.533 1.00 81.06 82 LEU A N 1
ATOM 664 C CA . LEU A 1 82 ? 18.158 5.548 -22.344 1.00 81.06 82 LEU A CA 1
ATOM 665 C C . LEU A 1 82 ? 18.223 6.388 -21.060 1.00 81.06 82 LEU A C 1
ATOM 667 O O . LEU A 1 82 ? 17.662 6.000 -20.038 1.00 81.06 82 LEU A O 1
ATOM 671 N N . PHE A 1 83 ? 18.853 7.565 -21.115 1.00 84.44 83 PHE A N 1
ATOM 672 C CA . PHE A 1 83 ? 18.914 8.487 -19.980 1.00 84.44 83 PHE A CA 1
ATOM 673 C C . PHE A 1 83 ? 17.525 9.005 -19.569 1.00 84.44 83 PHE A C 1
ATOM 675 O O . PHE A 1 83 ? 17.178 8.968 -18.390 1.00 84.44 83 PHE A O 1
ATOM 682 N N . VAL A 1 84 ? 16.708 9.444 -20.533 1.00 84.44 84 VAL A N 1
ATOM 683 C CA . VAL A 1 84 ? 15.345 9.942 -20.270 1.00 84.44 84 VAL A CA 1
ATOM 684 C C . VAL A 1 84 ? 14.434 8.824 -19.761 1.00 84.44 84 VAL A C 1
ATOM 686 O O . VAL A 1 84 ? 13.697 9.032 -18.799 1.00 84.44 84 VAL A O 1
ATOM 689 N N . MET A 1 85 ? 14.517 7.629 -20.352 1.00 84.31 85 MET A N 1
ATOM 690 C CA . MET A 1 85 ? 13.764 6.456 -19.904 1.00 84.31 85 MET A CA 1
ATOM 691 C C . MET A 1 85 ? 14.143 6.063 -18.472 1.00 84.31 85 MET A C 1
ATOM 693 O O . MET A 1 85 ? 13.260 5.845 -17.646 1.00 84.31 85 MET A O 1
ATOM 697 N N . GLY A 1 86 ? 15.439 6.047 -18.145 1.00 86.75 86 GLY A N 1
ATOM 698 C CA . GLY A 1 86 ? 15.910 5.781 -16.785 1.00 86.75 86 GLY A CA 1
ATOM 699 C C . GLY A 1 86 ? 15.383 6.804 -15.778 1.00 86.75 86 GLY A C 1
ATOM 700 O O . GLY A 1 86 ? 14.903 6.430 -14.709 1.00 86.75 86 GLY A O 1
ATOM 701 N N . LEU A 1 87 ? 15.389 8.090 -16.138 1.00 89.94 87 LEU A N 1
ATOM 702 C CA . LEU A 1 87 ? 14.846 9.153 -15.290 1.00 89.94 87 LEU A CA 1
ATOM 703 C C . LEU A 1 87 ? 13.325 9.017 -15.095 1.00 89.94 87 LEU A C 1
ATOM 705 O O . LEU A 1 87 ? 12.831 9.191 -13.982 1.00 89.94 87 LEU A O 1
ATOM 709 N N . ALA A 1 88 ? 12.586 8.636 -16.140 1.00 88.12 88 ALA A N 1
ATOM 710 C CA . ALA A 1 88 ? 11.149 8.373 -16.061 1.00 88.12 88 ALA A CA 1
ATOM 711 C C . ALA A 1 88 ? 10.820 7.182 -15.143 1.00 88.12 88 ALA A C 1
ATOM 713 O O . ALA A 1 88 ? 9.929 7.282 -14.300 1.00 88.12 88 ALA A O 1
ATOM 714 N N . VAL A 1 89 ? 11.570 6.080 -15.251 1.00 89.75 89 VAL A N 1
ATOM 715 C CA . VAL A 1 89 ? 11.433 4.904 -14.370 1.00 89.75 89 VAL A CA 1
ATOM 716 C C . VAL A 1 89 ? 11.720 5.278 -12.917 1.00 89.75 89 VAL A C 1
ATOM 718 O O . VAL A 1 89 ? 11.001 4.854 -12.013 1.00 89.75 89 VAL A O 1
ATOM 721 N N . LEU A 1 90 ? 12.731 6.117 -12.681 1.00 91.38 90 LEU A N 1
ATOM 722 C CA . LEU A 1 90 ? 13.078 6.606 -11.347 1.00 91.38 90 LEU A CA 1
ATOM 723 C C . LEU A 1 90 ? 11.922 7.424 -10.742 1.00 91.38 90 LEU A C 1
ATOM 725 O O . LEU A 1 90 ? 11.518 7.182 -9.604 1.00 91.38 90 LEU A O 1
ATOM 729 N N . ILE A 1 91 ? 11.321 8.333 -11.516 1.00 91.50 91 ILE A N 1
ATOM 730 C CA . ILE A 1 91 ? 10.146 9.111 -11.088 1.00 91.50 91 ILE A CA 1
ATOM 731 C C . ILE A 1 91 ? 8.943 8.194 -10.798 1.00 91.50 91 ILE A C 1
ATOM 733 O O . ILE A 1 91 ? 8.249 8.385 -9.794 1.00 91.50 91 ILE A O 1
ATOM 737 N N . LEU A 1 92 ? 8.707 7.172 -11.627 1.00 90.62 92 LEU A N 1
ATOM 738 C CA . LEU A 1 92 ? 7.657 6.168 -11.402 1.00 90.62 92 LEU A CA 1
ATOM 739 C C . LEU A 1 92 ? 7.885 5.361 -10.114 1.00 90.62 92 LEU A C 1
ATOM 741 O O . LEU A 1 92 ? 6.950 5.128 -9.348 1.00 90.62 92 LEU A O 1
ATOM 745 N N . LEU A 1 93 ? 9.130 4.984 -9.818 1.00 90.31 93 LEU A N 1
ATOM 746 C CA . LEU A 1 93 ? 9.472 4.302 -8.568 1.00 90.31 93 LEU A CA 1
ATOM 747 C C . LEU A 1 93 ? 9.244 5.189 -7.343 1.00 90.31 93 LEU A C 1
ATOM 749 O O . LEU A 1 93 ? 8.661 4.738 -6.356 1.00 90.31 93 LEU A O 1
ATOM 753 N N . ILE A 1 94 ? 9.685 6.448 -7.392 1.00 92.19 94 ILE A N 1
ATOM 754 C CA . ILE A 1 94 ? 9.492 7.386 -6.279 1.00 92.19 94 ILE A CA 1
ATOM 755 C C . ILE A 1 94 ? 7.999 7.609 -6.034 1.00 92.19 94 ILE A C 1
ATOM 757 O O . ILE A 1 94 ? 7.541 7.490 -4.900 1.00 92.19 94 ILE A O 1
ATOM 761 N N . SER A 1 95 ? 7.228 7.886 -7.085 1.00 89.69 95 SER A N 1
ATOM 762 C CA . SER A 1 95 ? 5.783 8.110 -6.962 1.00 89.69 95 SER A CA 1
ATOM 763 C C . SER A 1 95 ? 5.041 6.877 -6.438 1.00 89.69 95 SER A C 1
ATOM 765 O O . SER A 1 95 ? 4.219 7.015 -5.532 1.00 89.69 95 SER A O 1
ATOM 767 N N . GLY A 1 96 ? 5.388 5.671 -6.901 1.00 88.38 96 GLY A N 1
ATOM 768 C CA . GLY A 1 96 ? 4.835 4.423 -6.364 1.00 88.38 96 GLY A CA 1
ATOM 769 C C . GLY A 1 96 ? 5.105 4.245 -4.864 1.00 88.38 96 GLY A C 1
ATOM 770 O O . GLY A 1 96 ? 4.196 3.907 -4.104 1.00 88.38 96 GLY A O 1
ATOM 771 N N . ASN A 1 97 ? 6.324 4.551 -4.411 1.00 89.56 97 ASN A N 1
ATOM 772 C CA . ASN A 1 97 ? 6.677 4.496 -2.989 1.00 89.56 97 ASN A CA 1
ATOM 773 C C . ASN A 1 97 ? 5.936 5.548 -2.154 1.00 89.56 97 ASN A C 1
ATOM 775 O O . ASN A 1 97 ? 5.486 5.243 -1.051 1.00 89.56 97 ASN A O 1
ATOM 779 N N . VAL A 1 98 ? 5.763 6.767 -2.671 1.00 91.81 98 VAL A N 1
ATOM 780 C CA . VAL A 1 98 ? 4.996 7.822 -1.987 1.00 91.81 98 VAL A CA 1
ATOM 781 C C . VAL A 1 98 ? 3.535 7.404 -1.803 1.00 91.81 98 VAL A C 1
ATOM 783 O O . VAL A 1 98 ? 2.988 7.573 -0.714 1.00 91.81 98 VAL A O 1
ATOM 786 N N . ILE A 1 99 ? 2.915 6.807 -2.827 1.00 89.00 99 ILE A N 1
ATOM 787 C CA . ILE A 1 99 ? 1.541 6.286 -2.739 1.00 89.00 99 ILE A CA 1
ATOM 788 C C . ILE A 1 99 ? 1.455 5.174 -1.684 1.00 89.00 99 ILE A C 1
ATOM 790 O O . ILE A 1 99 ? 0.530 5.172 -0.871 1.00 89.00 99 ILE A O 1
ATOM 794 N N . SER A 1 100 ? 2.438 4.271 -1.640 1.00 87.06 100 SER A N 1
ATOM 795 C CA . SER A 1 100 ? 2.479 3.191 -0.648 1.00 87.06 100 SER A CA 1
ATOM 796 C C . SER A 1 100 ? 2.650 3.698 0.788 1.00 87.06 100 SER A C 1
ATOM 798 O O . SER A 1 100 ? 1.934 3.271 1.702 1.00 87.06 100 SER A O 1
ATOM 800 N N . ALA A 1 101 ? 3.528 4.683 0.988 1.00 89.69 101 ALA A N 1
ATOM 801 C CA . ALA A 1 101 ? 3.692 5.349 2.276 1.00 89.69 101 ALA A CA 1
ATOM 802 C C . ALA A 1 101 ? 2.393 6.045 2.715 1.00 89.69 101 ALA A C 1
ATOM 804 O O . ALA A 1 101 ? 1.985 5.931 3.873 1.00 89.69 101 ALA A O 1
ATOM 805 N N . TYR A 1 102 ? 1.704 6.709 1.783 1.00 89.88 102 TYR A N 1
ATOM 806 C CA . TYR A 1 102 ? 0.423 7.353 2.052 1.00 89.88 102 TYR A CA 1
ATOM 807 C C . TYR A 1 102 ? -0.680 6.341 2.407 1.00 89.88 102 TYR A C 1
ATOM 809 O O . TYR A 1 102 ? -1.417 6.576 3.368 1.00 89.88 102 TYR A O 1
ATOM 817 N N . SER A 1 103 ? -0.752 5.188 1.724 1.00 86.75 103 SER A N 1
ATOM 818 C CA . SER A 1 103 ? -1.687 4.108 2.090 1.00 86.75 103 SER A CA 1
ATOM 819 C C . SER A 1 103 ? -1.442 3.608 3.512 1.00 86.75 103 SER A C 1
ATOM 821 O O . SER A 1 103 ? -2.357 3.518 4.337 1.00 86.75 103 SER A O 1
ATOM 823 N N . THR A 1 104 ? -0.176 3.343 3.836 1.00 86.81 104 THR A N 1
ATOM 824 C CA . THR A 1 104 ? 0.234 2.856 5.159 1.00 86.81 104 THR A CA 1
ATOM 825 C C . THR A 1 104 ? -0.130 3.846 6.262 1.00 86.81 104 THR A C 1
ATOM 827 O O . THR A 1 104 ? -0.646 3.453 7.315 1.00 86.81 104 THR A O 1
ATOM 830 N N . TRP A 1 105 ? 0.079 5.139 6.014 1.00 88.25 105 TRP A N 1
ATOM 831 C CA . TRP A 1 105 ? -0.309 6.193 6.943 1.00 88.25 105 TRP A CA 1
ATOM 832 C C . TRP A 1 105 ? -1.827 6.236 7.160 1.00 88.25 105 TRP A C 1
ATOM 834 O O . TRP A 1 105 ? -2.278 6.232 8.307 1.00 88.25 105 TRP A O 1
ATOM 844 N N . LEU A 1 106 ? -2.620 6.194 6.083 1.00 85.69 106 LEU A N 1
ATOM 845 C CA . LEU A 1 106 ? -4.081 6.236 6.164 1.00 85.69 106 LEU A CA 1
ATOM 846 C C . LEU A 1 106 ? -4.649 5.024 6.923 1.00 85.69 106 LEU A C 1
ATOM 848 O O . LEU A 1 106 ? -5.508 5.188 7.790 1.00 85.69 106 LEU A O 1
ATOM 852 N N . LYS A 1 107 ? -4.122 3.821 6.662 1.00 83.31 107 LYS A N 1
ATOM 853 C CA . LYS A 1 107 ? -4.468 2.592 7.398 1.00 83.31 107 LYS A CA 1
ATOM 854 C C . LYS A 1 107 ? -4.182 2.724 8.887 1.00 83.31 107 LYS A C 1
ATOM 856 O O . LYS A 1 107 ? -5.051 2.444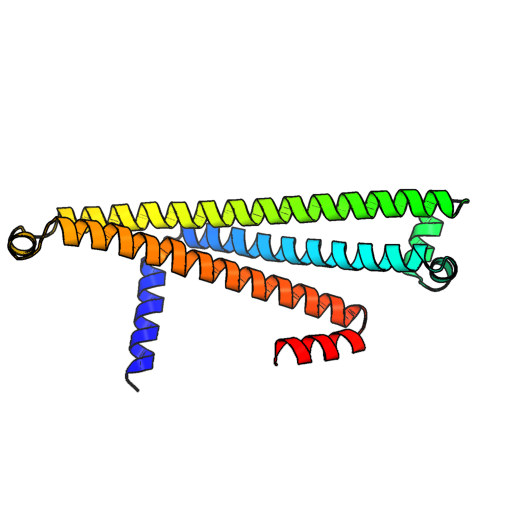 9.711 1.00 83.31 107 LYS A O 1
ATOM 861 N N . THR A 1 108 ? -2.981 3.178 9.233 1.00 82.94 108 THR A N 1
ATOM 862 C CA . THR A 1 108 ? -2.565 3.336 10.633 1.00 82.94 108 THR A CA 1
ATOM 863 C C . THR A 1 108 ? -3.460 4.342 11.354 1.00 82.94 108 THR A C 1
ATOM 865 O O . THR A 1 108 ? -3.944 4.078 12.454 1.00 82.94 108 THR A O 1
ATOM 868 N N . PHE A 1 109 ? -3.757 5.467 10.703 1.00 84.12 109 PHE A N 1
ATOM 869 C CA . PHE A 1 109 ? -4.656 6.482 11.240 1.00 84.12 109 PHE A CA 1
ATOM 870 C C . PHE A 1 109 ? -6.087 5.955 11.433 1.00 84.12 109 PHE A C 1
ATOM 872 O O . PHE A 1 109 ? -6.722 6.218 12.458 1.00 84.12 109 PHE A O 1
ATOM 879 N N . PHE A 1 110 ? -6.596 5.171 10.479 1.00 81.12 110 PHE A N 1
ATOM 880 C CA . PHE A 1 110 ? -7.906 4.532 10.581 1.00 81.12 110 PHE A CA 1
ATOM 881 C C . PHE A 1 110 ? -7.981 3.550 11.757 1.00 81.12 110 PHE A C 1
ATOM 883 O O . PHE A 1 110 ? -8.908 3.638 12.565 1.00 81.12 110 PHE A O 1
ATOM 890 N N . VAL A 1 111 ? -6.986 2.667 11.902 1.00 80.94 111 VAL A N 1
ATOM 891 C CA . VAL A 1 111 ? -6.903 1.708 13.017 1.00 80.94 111 VAL A CA 1
ATOM 892 C C . VAL A 1 111 ? -6.893 2.434 14.362 1.00 80.94 111 VAL A C 1
ATOM 894 O O . VAL A 1 111 ? -7.644 2.063 15.266 1.00 80.94 111 VAL A O 1
ATOM 897 N N . TRP A 1 112 ? -6.106 3.506 14.479 1.00 80.50 112 TRP A N 1
ATOM 898 C CA . TRP A 1 112 ? -6.018 4.291 15.709 1.00 80.50 112 TRP A CA 1
ATOM 899 C C . TRP A 1 112 ? -7.352 4.953 16.079 1.00 80.50 112 TRP A C 1
ATOM 901 O O . TRP A 1 112 ? -7.792 4.885 17.228 1.00 80.50 112 TRP A O 1
ATOM 911 N N . ASN A 1 113 ? -8.050 5.538 15.101 1.00 80.06 113 ASN A N 1
ATOM 912 C CA . ASN A 1 113 ? -9.365 6.141 15.329 1.00 80.06 113 ASN A CA 1
ATOM 913 C C . ASN A 1 113 ? -10.407 5.121 15.802 1.00 80.06 113 ASN A C 1
ATOM 915 O O . ASN A 1 113 ? -11.209 5.423 16.691 1.00 80.06 113 ASN A O 1
ATOM 919 N N . VAL A 1 114 ? -10.400 3.917 15.224 1.00 75.81 114 VAL A N 1
ATOM 920 C CA . VAL A 1 114 ? -11.291 2.830 15.649 1.00 75.81 114 VAL A CA 1
ATOM 921 C C . VAL A 1 114 ? -10.938 2.370 17.069 1.00 75.81 114 VAL A C 1
ATOM 923 O O . VAL A 1 114 ? -11.847 2.216 17.887 1.00 75.81 114 VAL A O 1
ATOM 926 N N . ASN A 1 115 ? -9.647 2.247 17.409 1.00 78.44 115 ASN A N 1
ATOM 927 C CA . ASN A 1 115 ? -9.203 1.915 18.771 1.00 78.44 115 ASN A CA 1
ATOM 928 C C . ASN A 1 115 ? -9.749 2.922 19.799 1.00 78.44 115 ASN A C 1
ATOM 930 O O . ASN A 1 115 ? -10.472 2.541 20.724 1.00 78.44 115 ASN A O 1
ATOM 934 N N . CYS A 1 116 ? -9.500 4.223 19.604 1.00 77.56 116 CYS A N 1
ATOM 935 C CA . CYS A 1 116 ? -9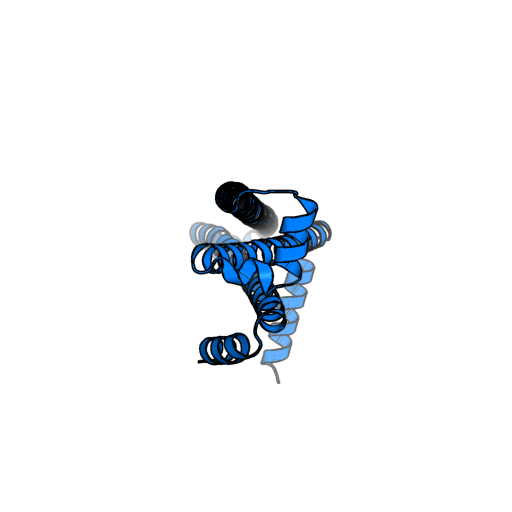.946 5.254 20.546 1.00 77.56 116 CYS A CA 1
ATOM 936 C C . CYS A 1 116 ? -11.467 5.230 20.779 1.00 77.56 116 CYS A C 1
ATOM 938 O O . CYS A 1 116 ? -11.934 5.416 21.909 1.00 77.56 116 CYS A O 1
ATOM 940 N N . LYS A 1 117 ? -12.262 4.963 19.736 1.00 75.25 117 LYS A N 1
ATOM 941 C CA . LYS A 1 117 ? -13.724 4.843 19.854 1.00 75.25 117 LYS A CA 1
ATOM 942 C C . LYS A 1 117 ? -14.166 3.599 20.619 1.00 75.25 117 LYS A C 1
ATOM 944 O O . LYS A 1 117 ? -15.076 3.688 21.446 1.00 75.25 117 LYS A O 1
ATOM 949 N N . ILE A 1 118 ? -13.560 2.443 20.348 1.00 73.38 118 ILE A N 1
ATOM 950 C CA . ILE A 1 118 ? -13.894 1.198 21.052 1.00 73.38 118 ILE A CA 1
ATOM 951 C C . ILE A 1 118 ? -13.568 1.359 22.537 1.00 73.38 118 ILE A C 1
ATOM 953 O O . ILE A 1 118 ? -14.434 1.112 23.378 1.00 73.38 118 ILE A O 1
ATOM 957 N N . THR A 1 119 ? -12.382 1.882 22.851 1.00 72.31 119 THR A N 1
ATOM 958 C CA . THR A 1 119 ? -11.921 2.119 24.223 1.00 72.31 119 THR A CA 1
ATOM 959 C C . THR A 1 119 ? -12.843 3.071 24.984 1.00 72.31 119 THR A C 1
ATOM 961 O O . THR A 1 119 ? -13.292 2.750 26.085 1.00 72.31 119 THR A O 1
ATOM 964 N N . THR A 1 120 ? -13.232 4.201 24.386 1.00 77.69 120 THR A N 1
ATOM 965 C CA . THR A 1 120 ? -14.162 5.152 25.026 1.00 77.69 120 THR A CA 1
ATOM 966 C C . THR A 1 120 ? -15.564 4.571 25.229 1.00 77.69 120 THR A C 1
ATOM 968 O O . THR A 1 120 ? -16.175 4.784 26.280 1.00 77.69 120 THR A O 1
ATOM 971 N N . LYS A 1 121 ? -16.085 3.793 24.272 1.00 76.50 121 LYS A N 1
ATOM 972 C CA . LYS A 1 121 ? -17.393 3.126 24.399 1.00 76.50 121 LYS A CA 1
ATOM 973 C C . LYS A 1 121 ? -17.383 2.050 25.486 1.00 76.50 121 LYS A C 1
ATOM 975 O O . LYS A 1 121 ? -18.353 1.941 26.240 1.00 76.50 121 LYS A O 1
ATOM 980 N N . LEU A 1 122 ? -16.300 1.278 25.579 1.00 74.00 122 LEU A N 1
ATOM 981 C CA . LEU A 1 122 ? -16.127 0.244 26.594 1.00 74.00 122 LEU A CA 1
ATOM 982 C C . LEU A 1 122 ? -16.020 0.874 27.986 1.00 74.00 122 LEU A C 1
ATOM 984 O O . LEU A 1 122 ? -16.783 0.506 28.875 1.00 74.00 122 LEU A O 1
ATOM 988 N N . LEU A 1 123 ? -15.168 1.893 28.140 1.00 76.94 123 LEU A N 1
ATOM 989 C CA . LEU A 1 123 ? -15.003 2.642 29.386 1.00 76.94 123 LEU A CA 1
ATOM 990 C C . LEU A 1 123 ? -16.329 3.238 29.869 1.00 76.94 123 LEU A C 1
ATOM 992 O O . LEU A 1 123 ? -16.696 3.079 31.033 1.00 76.94 123 LEU A O 1
ATOM 996 N N . ARG A 1 124 ? -17.100 3.855 28.963 1.00 80.12 124 ARG A N 1
ATOM 997 C CA . ARG A 1 124 ? -18.431 4.378 29.289 1.00 80.12 124 ARG A CA 1
ATOM 998 C C . ARG A 1 124 ? -19.345 3.271 29.810 1.00 80.12 124 ARG A C 1
ATOM 1000 O O . ARG A 1 124 ? -20.003 3.456 30.825 1.00 80.12 124 ARG A O 1
ATOM 1007 N N . LYS A 1 125 ? -19.375 2.108 29.156 1.00 76.69 125 LYS A N 1
ATOM 1008 C CA . LYS A 1 125 ? -20.191 0.971 29.604 1.00 76.69 125 LYS A CA 1
ATOM 1009 C C . LYS A 1 125 ? -19.770 0.462 30.986 1.00 76.69 125 LYS A C 1
ATOM 1011 O O . LYS A 1 125 ? -20.642 0.122 31.779 1.00 76.69 125 LYS A O 1
ATOM 1016 N N . TYR A 1 126 ? -18.470 0.443 31.277 1.00 73.12 126 TYR A N 1
ATOM 1017 C CA . TYR A 1 126 ? -17.965 0.104 32.607 1.00 73.12 126 TYR A CA 1
ATOM 1018 C C . TYR A 1 126 ? -18.436 1.110 33.663 1.00 73.12 126 TYR A C 1
ATOM 1020 O O . TYR A 1 126 ? -18.963 0.690 34.687 1.00 73.12 126 TYR A O 1
ATOM 1028 N N . LEU A 1 127 ? -18.356 2.416 33.389 1.00 77.75 127 LEU A N 1
ATOM 1029 C CA . LEU A 1 127 ? -18.816 3.476 34.302 1.00 77.75 127 LEU A CA 1
ATOM 1030 C C . LEU A 1 127 ? -20.308 3.387 34.668 1.00 77.75 127 LEU A C 1
ATOM 1032 O O . LEU A 1 127 ? -20.679 3.752 35.778 1.00 77.75 127 LEU A O 1
ATOM 1036 N N . PHE A 1 128 ? -21.162 2.896 33.765 1.00 79.50 128 PHE A N 1
ATOM 1037 C CA . PHE A 1 128 ? -22.602 2.720 34.019 1.00 79.50 128 PHE A CA 1
ATOM 1038 C C . PHE A 1 128 ? -22.971 1.336 34.592 1.00 79.50 128 PHE A C 1
ATOM 1040 O O . PHE A 1 128 ? -24.156 1.029 34.732 1.00 79.50 128 PHE A O 1
ATOM 1047 N N . SER A 1 129 ? -21.992 0.483 34.907 1.00 74.81 129 SER A N 1
ATOM 1048 C CA . SER A 1 129 ? -22.241 -0.849 35.469 1.00 74.81 129 SER A CA 1
ATOM 1049 C C . SER A 1 129 ? -22.587 -0.764 36.967 1.00 74.81 129 SER A C 1
ATOM 1051 O O . SER A 1 129 ? -21.981 0.036 37.684 1.00 74.81 129 SER A O 1
ATOM 1053 N N . PRO A 1 130 ? -23.543 -1.565 37.482 1.00 78.94 130 PRO A N 1
ATOM 1054 C CA . PRO A 1 130 ? -23.922 -1.534 38.893 1.00 78.94 130 PRO A CA 1
ATOM 1055 C C . PRO A 1 130 ? -22.740 -1.852 39.813 1.00 78.94 130 PRO A C 1
ATOM 1057 O O . PRO A 1 130 ? -21.935 -2.737 39.529 1.00 78.94 130 PRO A O 1
ATOM 1060 N N . TYR A 1 131 ? -22.685 -1.174 40.962 1.00 68.19 131 TYR A N 1
ATOM 1061 C CA . TYR A 1 131 ? -21.571 -1.252 41.915 1.00 68.19 131 TYR A CA 1
ATOM 1062 C C . TYR A 1 131 ? -21.247 -2.688 42.375 1.00 68.19 131 TYR A C 1
ATOM 1064 O O . TYR A 1 131 ? -20.085 -3.036 42.573 1.00 68.19 131 TYR A O 1
ATOM 1072 N N . ALA A 1 132 ? -22.257 -3.565 42.431 1.00 72.44 132 ALA A N 1
ATOM 1073 C CA . ALA A 1 132 ? -22.104 -4.992 42.728 1.00 72.44 132 ALA A CA 1
ATOM 1074 C C . ALA A 1 132 ? -21.137 -5.733 41.779 1.00 72.44 132 ALA A C 1
ATOM 1076 O O . ALA A 1 132 ? -20.530 -6.726 42.172 1.00 72.44 132 ALA A O 1
ATOM 1077 N N . TYR A 1 133 ? -20.958 -5.246 40.547 1.00 66.31 133 TYR A N 1
ATOM 1078 C CA . TYR A 1 133 ? -20.011 -5.800 39.577 1.00 66.31 133 TYR A CA 1
ATOM 1079 C C . TYR A 1 133 ? -18.544 -5.538 39.964 1.00 66.31 133 TYR A C 1
ATOM 1081 O O . TYR A 1 133 ? -17.668 -6.341 39.646 1.00 66.31 133 TYR A O 1
ATOM 1089 N N . PHE A 1 134 ? -18.276 -4.442 40.680 1.00 70.88 134 PHE A N 1
ATOM 1090 C CA . PHE A 1 134 ? -16.932 -4.050 41.112 1.00 70.88 134 PHE A CA 1
ATOM 1091 C C . PHE A 1 134 ? -16.514 -4.690 42.442 1.00 70.88 134 PHE A C 1
ATOM 1093 O O . PHE A 1 134 ? -15.326 -4.835 42.696 1.00 70.88 134 PHE A O 1
ATOM 1100 N N . LEU A 1 135 ? -17.467 -5.140 43.266 1.00 72.00 135 LEU A N 1
ATOM 1101 C CA . LEU A 1 135 ? -17.195 -5.776 44.566 1.00 72.00 135 LEU A CA 1
ATOM 1102 C C . LEU A 1 135 ? -16.493 -7.143 44.469 1.00 72.00 135 LEU A C 1
ATOM 1104 O O . LEU A 1 135 ? -15.875 -7.574 45.434 1.00 72.00 135 LEU A O 1
ATOM 1108 N N . ASN A 1 136 ? -16.582 -7.815 43.318 1.00 69.62 136 ASN A N 1
ATOM 1109 C CA . ASN A 1 136 ? -16.021 -9.154 43.094 1.00 69.62 136 ASN A CA 1
ATOM 1110 C C . ASN A 1 136 ? -14.853 -9.176 42.092 1.00 69.62 136 ASN A C 1
ATOM 1112 O O . ASN A 1 136 ? -14.427 -10.254 41.677 1.00 69.62 136 ASN A O 1
ATOM 1116 N N . ARG A 1 137 ? -14.349 -8.015 41.650 1.00 67.00 137 ARG A N 1
ATOM 1117 C CA . ARG A 1 137 ? -13.261 -7.938 40.663 1.00 67.00 137 ARG A CA 1
ATOM 1118 C C . ARG A 1 137 ? -12.220 -6.905 41.049 1.00 67.00 137 ARG A C 1
ATOM 1120 O O . ARG A 1 137 ? -12.549 -5.818 41.508 1.00 67.00 137 ARG A O 1
ATOM 1127 N N . ASN A 1 138 ? -10.960 -7.233 40.792 1.00 74.25 138 ASN A N 1
ATOM 1128 C CA . ASN A 1 138 ? -9.862 -6.307 41.002 1.00 74.25 138 ASN A CA 1
ATOM 1129 C C . ASN A 1 138 ? -9.888 -5.208 39.924 1.00 74.25 138 ASN A C 1
ATOM 1131 O O . ASN A 1 138 ? -9.927 -5.494 38.724 1.00 74.25 138 ASN A O 1
ATOM 1135 N N . THR A 1 139 ? -9.846 -3.945 40.342 1.00 72.69 139 THR A N 1
ATOM 1136 C CA . THR A 1 139 ? -9.810 -2.770 39.459 1.00 72.69 139 THR A CA 1
ATOM 1137 C C . THR A 1 139 ? -8.626 -2.823 38.491 1.00 72.69 139 THR A C 1
ATOM 1139 O O . THR A 1 139 ? -8.776 -2.461 37.326 1.00 72.69 139 THR A O 1
ATOM 1142 N N . SER A 1 140 ? -7.483 -3.365 38.929 1.00 70.81 140 SER A N 1
ATOM 1143 C CA . SER A 1 140 ? -6.288 -3.527 38.091 1.00 70.81 140 SER A CA 1
ATOM 1144 C C . SER A 1 140 ? -6.450 -4.594 36.999 1.00 70.81 140 SER A C 1
ATOM 1146 O O . SER A 1 140 ? -5.871 -4.466 35.923 1.00 70.81 140 SER A O 1
ATOM 1148 N N . GLU A 1 141 ? -7.266 -5.631 37.223 1.00 69.25 141 GLU A N 1
ATOM 1149 C CA . GLU A 1 141 ? -7.597 -6.610 36.175 1.00 69.25 141 GLU A CA 1
ATOM 1150 C C . GLU A 1 141 ? -8.580 -6.033 35.156 1.00 69.25 141 GLU A C 1
ATOM 1152 O O . GLU A 1 141 ? -8.491 -6.337 33.969 1.00 69.25 141 GLU A O 1
ATOM 1157 N N . LEU A 1 142 ? -9.512 -5.187 35.598 1.00 66.56 142 LEU A N 1
ATOM 1158 C CA . LEU A 1 142 ? -10.453 -4.502 34.713 1.00 66.56 142 LEU A CA 1
ATOM 1159 C C . LEU A 1 142 ? -9.729 -3.529 33.777 1.00 66.56 142 LEU A C 1
ATOM 1161 O O . LEU A 1 142 ? -9.965 -3.562 32.573 1.00 66.56 142 LEU A O 1
ATOM 1165 N N . GLU A 1 143 ? -8.814 -2.718 34.304 1.00 67.88 143 GLU A N 1
ATOM 1166 C CA . GLU A 1 143 ? -8.005 -1.788 33.510 1.00 67.88 143 GLU A CA 1
ATOM 1167 C C . GLU A 1 143 ? -7.109 -2.521 32.504 1.00 67.88 143 GLU A C 1
ATOM 1169 O O . GLU A 1 143 ? -7.085 -2.179 31.317 1.00 67.88 143 GLU A O 1
ATOM 1174 N N . LYS A 1 144 ? -6.431 -3.585 32.954 1.00 68.31 144 LYS A N 1
ATOM 1175 C CA . LYS A 1 144 ? -5.599 -4.421 32.087 1.00 68.31 144 LYS A CA 1
ATOM 1176 C C . LYS A 1 144 ? -6.423 -5.098 30.998 1.00 68.31 144 LYS A C 1
ATOM 1178 O O . LYS A 1 144 ? -5.983 -5.134 29.856 1.00 68.31 144 LYS A O 1
ATOM 1183 N N . ASN A 1 145 ? -7.615 -5.605 31.309 1.00 66.88 145 ASN A N 1
ATOM 1184 C CA . ASN A 1 145 ? -8.485 -6.216 30.304 1.00 66.88 145 ASN A CA 1
ATOM 1185 C C . ASN A 1 145 ? -9.000 -5.184 29.297 1.00 66.88 145 ASN A C 1
ATOM 1187 O O . ASN A 1 145 ? -8.998 -5.466 28.110 1.00 66.88 145 ASN A O 1
ATOM 1191 N N . ILE A 1 146 ? -9.382 -3.977 29.728 1.00 67.31 146 ILE A N 1
ATOM 1192 C CA . ILE A 1 146 ? -9.846 -2.927 28.804 1.00 67.31 146 ILE A CA 1
ATOM 1193 C C . ILE A 1 146 ? -8.730 -2.526 27.838 1.00 67.31 146 ILE A C 1
ATOM 1195 O O . ILE A 1 146 ? -8.954 -2.482 26.635 1.00 67.31 146 ILE A O 1
ATOM 1199 N N . THR A 1 147 ? -7.534 -2.248 28.351 1.00 67.31 147 THR A N 1
ATOM 1200 C CA . THR A 1 147 ? -6.402 -1.811 27.521 1.00 67.31 147 THR A CA 1
ATOM 1201 C C . THR A 1 147 ? -5.895 -2.940 26.626 1.00 67.31 147 THR A C 1
ATOM 1203 O O . THR A 1 147 ? -5.810 -2.766 25.414 1.00 67.31 147 THR A O 1
ATOM 1206 N N . SER A 1 148 ? -5.657 -4.131 27.183 1.00 65.19 148 SER A N 1
ATOM 1207 C CA . SER A 1 148 ? -5.137 -5.265 26.409 1.00 65.19 148 SER A CA 1
ATOM 1208 C C . SER A 1 148 ? -6.138 -5.855 25.416 1.00 65.19 148 SER A C 1
ATOM 1210 O O . SER A 1 148 ? -5.726 -6.200 24.311 1.00 65.19 148 SER A O 1
ATOM 1212 N N . GLU A 1 149 ? -7.437 -5.946 25.731 1.00 64.56 149 GLU A N 1
ATOM 1213 C CA . GLU A 1 149 ? -8.432 -6.418 24.757 1.00 64.56 149 GLU A CA 1
ATOM 1214 C C . GLU A 1 149 ? -8.671 -5.382 23.656 1.00 64.56 149 GLU A C 1
ATOM 1216 O O . GLU A 1 149 ? -8.785 -5.768 22.492 1.00 64.56 149 GLU A O 1
ATOM 1221 N N . CYS A 1 150 ? -8.712 -4.081 23.978 1.00 66.81 150 CYS A N 1
ATOM 1222 C CA . CYS A 1 150 ? -8.863 -3.032 22.966 1.00 66.81 150 CYS A CA 1
ATOM 1223 C C . CYS A 1 150 ? -7.657 -2.967 22.025 1.00 66.81 150 CYS A C 1
ATOM 1225 O O . CYS A 1 150 ? -7.848 -2.911 20.807 1.00 66.81 150 CYS A O 1
ATOM 1227 N N . ASP A 1 151 ? -6.435 -3.035 22.554 1.00 67.94 151 ASP A N 1
ATOM 1228 C CA . ASP A 1 151 ? -5.219 -3.042 21.738 1.00 67.94 151 ASP A CA 1
ATOM 1229 C C . ASP A 1 151 ? -5.062 -4.353 20.957 1.00 67.94 151 ASP A C 1
ATOM 1231 O O . ASP A 1 151 ? -4.658 -4.332 19.795 1.00 67.94 151 ASP A O 1
ATOM 1235 N N . ALA A 1 152 ? -5.456 -5.502 21.515 1.00 64.81 152 ALA A N 1
ATOM 1236 C CA . ALA A 1 152 ? -5.456 -6.762 20.772 1.00 64.81 152 ALA A CA 1
ATOM 1237 C C . ALA A 1 152 ? -6.497 -6.772 19.635 1.00 64.81 152 ALA A C 1
ATOM 1239 O O . ALA A 1 152 ? -6.206 -7.240 18.532 1.00 64.81 152 ALA A O 1
ATOM 1240 N N . LEU A 1 153 ? -7.699 -6.235 19.861 1.00 65.62 153 LEU A N 1
ATOM 1241 C CA . LEU A 1 153 ? -8.749 -6.163 18.838 1.00 65.62 153 LEU A CA 1
ATOM 1242 C C . LEU A 1 153 ? -8.426 -5.153 17.732 1.00 65.62 153 LEU A C 1
ATOM 1244 O O . LEU A 1 153 ? -8.650 -5.431 16.554 1.00 65.62 153 LEU A O 1
ATOM 1248 N N . SER A 1 154 ? -7.922 -3.976 18.087 1.00 67.19 154 SER A N 1
ATOM 1249 C CA . SER A 1 154 ? -7.653 -2.915 17.112 1.00 67.19 154 SER A CA 1
ATOM 1250 C C . SER A 1 154 ? -6.245 -3.007 16.517 1.00 67.19 154 SER A C 1
ATOM 1252 O O . SER A 1 154 ? -6.099 -3.031 15.299 1.00 67.19 154 SER A O 1
ATOM 1254 N N . GLY A 1 155 ? -5.216 -3.124 17.353 1.00 65.31 155 GLY A N 1
ATOM 1255 C CA . GLY A 1 155 ? -3.820 -3.190 16.934 1.00 65.31 155 GLY A CA 1
ATOM 1256 C C . GLY A 1 155 ? -3.476 -4.512 16.259 1.00 65.31 155 GLY A C 1
ATOM 1257 O O . GLY A 1 155 ? -2.936 -4.506 15.163 1.00 65.31 155 GLY A O 1
ATOM 1258 N N . ASN A 1 156 ? -3.838 -5.658 16.845 1.00 68.00 156 ASN A N 1
ATOM 1259 C CA . ASN A 1 156 ? -3.460 -6.946 16.250 1.00 68.00 156 ASN A CA 1
ATOM 1260 C C . ASN A 1 156 ? -4.462 -7.439 15.204 1.00 68.00 156 ASN A C 1
ATOM 1262 O O . ASN A 1 156 ? -4.049 -7.837 14.118 1.00 68.00 156 ASN A O 1
ATOM 1266 N N . PHE A 1 157 ? -5.767 -7.425 15.483 1.00 73.81 157 PHE A N 1
ATOM 1267 C CA . PHE A 1 157 ? -6.732 -8.009 14.547 1.00 73.81 157 PHE A CA 1
ATOM 1268 C C . PHE A 1 157 ? -7.068 -7.079 13.373 1.00 73.81 157 PHE A C 1
ATOM 1270 O O . PHE A 1 157 ? -6.953 -7.501 12.222 1.00 73.81 157 PHE A O 1
ATOM 1277 N N . LEU A 1 158 ? -7.450 -5.821 13.626 1.00 75.12 158 LEU A N 1
ATOM 1278 C CA . LEU A 1 158 ? -7.861 -4.909 12.549 1.00 75.12 158 LEU A CA 1
ATOM 1279 C C . LEU A 1 158 ? -6.691 -4.528 11.631 1.00 75.12 158 LEU A C 1
ATOM 1281 O O . LEU A 1 158 ? -6.855 -4.542 10.412 1.00 75.12 158 LEU A O 1
ATOM 1285 N N . GLN A 1 159 ? -5.511 -4.242 12.190 1.00 78.94 159 GLN A N 1
ATOM 1286 C CA . GLN A 1 159 ? -4.329 -3.937 11.381 1.00 78.94 159 GLN A CA 1
ATOM 1287 C C . GLN A 1 159 ? -3.884 -5.142 10.544 1.00 78.94 159 GLN A C 1
ATOM 1289 O O . GLN A 1 159 ? -3.655 -4.993 9.346 1.00 78.94 159 GLN A O 1
ATOM 1294 N N . SER A 1 160 ? -3.832 -6.345 11.132 1.00 79.94 160 SER A N 1
ATOM 1295 C CA . SER A 1 160 ? -3.494 -7.561 10.377 1.00 79.94 160 SER A CA 1
ATOM 1296 C C . SER A 1 160 ? -4.523 -7.862 9.292 1.00 79.94 160 SER A C 1
ATOM 1298 O O . SER A 1 160 ? -4.151 -8.264 8.195 1.00 79.94 160 SER A O 1
ATOM 1300 N N . PHE A 1 161 ? -5.811 -7.637 9.562 1.00 78.12 161 PHE A N 1
ATOM 1301 C CA . PHE A 1 161 ? -6.866 -7.820 8.569 1.00 78.12 161 PHE A CA 1
ATOM 1302 C C . PHE A 1 161 ? -6.710 -6.860 7.381 1.00 78.12 161 PHE A C 1
ATOM 1304 O O . PHE A 1 161 ? -6.803 -7.293 6.234 1.00 78.12 161 PHE A O 1
ATOM 1311 N N . LEU A 1 162 ? -6.427 -5.579 7.641 1.00 81.06 162 LEU A N 1
ATOM 1312 C CA . LEU A 1 162 ? -6.177 -4.588 6.590 1.00 81.06 162 LEU A CA 1
ATOM 1313 C C . LEU A 1 162 ? -4.926 -4.929 5.773 1.00 81.06 162 LEU A C 1
ATOM 1315 O O . LEU A 1 162 ? -4.995 -4.940 4.549 1.00 81.06 162 LEU A O 1
ATOM 1319 N N . ASN A 1 163 ? -3.822 -5.288 6.433 1.00 83.06 163 ASN A N 1
ATOM 1320 C CA . ASN A 1 163 ? -2.583 -5.684 5.756 1.00 83.06 163 ASN A CA 1
ATOM 1321 C C . ASN A 1 163 ? -2.765 -6.964 4.922 1.00 83.06 163 ASN A C 1
ATOM 1323 O O . ASN A 1 163 ? -2.210 -7.089 3.835 1.00 83.06 163 ASN A O 1
ATOM 1327 N N . MET A 1 164 ? -3.566 -7.921 5.401 1.00 83.94 164 MET A N 1
ATOM 1328 C CA . MET A 1 164 ? -3.887 -9.133 4.648 1.00 83.94 164 MET A CA 1
ATOM 1329 C C . MET A 1 164 ? -4.721 -8.816 3.399 1.00 83.94 164 MET A C 1
ATOM 1331 O O . MET A 1 164 ? -4.453 -9.370 2.335 1.00 83.94 164 MET A O 1
ATOM 1335 N N . MET A 1 165 ? -5.715 -7.928 3.506 1.00 82.69 165 MET A N 1
ATOM 1336 C CA . MET A 1 165 ? -6.515 -7.485 2.358 1.00 82.69 165 MET A CA 1
ATOM 1337 C C . MET A 1 165 ? -5.654 -6.757 1.322 1.00 82.69 165 MET A C 1
ATOM 1339 O O . MET A 1 165 ? -5.710 -7.100 0.145 1.00 82.69 165 MET A O 1
ATOM 1343 N N . GLU A 1 166 ? -4.820 -5.813 1.755 1.00 83.31 166 GLU A N 1
ATOM 1344 C CA . GLU A 1 166 ? -3.861 -5.111 0.895 1.00 83.31 166 GLU A CA 1
ATOM 1345 C C . GLU A 1 166 ? -2.920 -6.087 0.185 1.00 83.31 166 GLU A C 1
ATOM 1347 O O . GLU A 1 166 ? -2.742 -5.996 -1.031 1.00 83.31 166 GLU A O 1
ATOM 1352 N N . GLY A 1 167 ? -2.337 -7.034 0.929 1.00 83.50 167 GLY A N 1
ATOM 1353 C CA . GLY A 1 167 ? -1.447 -8.051 0.380 1.00 83.50 167 GLY A CA 1
ATOM 1354 C C . GLY A 1 167 ? -2.144 -8.870 -0.701 1.00 83.50 167 GLY A C 1
ATOM 1355 O O . GLY A 1 167 ? -1.636 -8.973 -1.812 1.00 83.50 167 GLY A O 1
ATOM 1356 N N . LEU A 1 168 ? -3.355 -9.364 -0.427 1.00 87.31 168 LEU A N 1
ATOM 1357 C CA . LEU A 1 168 ? -4.149 -10.112 -1.405 1.00 87.31 168 LEU A CA 1
ATOM 1358 C C . LEU A 1 168 ? -4.465 -9.288 -2.660 1.00 87.31 168 LEU A C 1
ATOM 1360 O O . LEU A 1 168 ? -4.308 -9.792 -3.769 1.00 87.31 168 LEU A O 1
ATOM 1364 N N . ILE A 1 169 ? -4.890 -8.031 -2.502 1.00 87.12 169 ILE A N 1
ATOM 1365 C CA . ILE A 1 169 ? -5.209 -7.135 -3.624 1.00 87.12 169 ILE A CA 1
ATOM 1366 C C . ILE A 1 169 ? -3.962 -6.884 -4.473 1.00 87.12 169 ILE A C 1
ATOM 1368 O O . ILE A 1 169 ? -4.001 -7.037 -5.692 1.00 87.12 169 ILE A O 1
ATOM 1372 N N . THR A 1 170 ? -2.847 -6.544 -3.830 1.00 85.94 170 THR A N 1
ATOM 1373 C CA . THR A 1 170 ? -1.585 -6.232 -4.506 1.00 85.94 170 THR A CA 1
ATOM 1374 C C . THR A 1 170 ? -1.048 -7.458 -5.240 1.00 85.94 170 THR A C 1
ATOM 1376 O O . THR A 1 170 ? -0.706 -7.369 -6.417 1.00 85.94 170 THR A O 1
ATOM 1379 N N . THR A 1 171 ? -1.050 -8.629 -4.596 1.00 86.38 171 THR A N 1
ATOM 1380 C CA . THR A 1 171 ? -0.650 -9.891 -5.229 1.00 86.38 171 THR A CA 1
ATOM 1381 C C . THR A 1 171 ? -1.546 -10.234 -6.417 1.00 86.38 171 THR A C 1
ATOM 1383 O O . THR A 1 171 ? -1.030 -10.607 -7.467 1.00 86.38 171 THR A O 1
ATOM 1386 N N . LEU A 1 172 ? -2.868 -10.068 -6.302 1.00 88.12 172 LEU A N 1
ATOM 1387 C CA . LEU A 1 172 ? -3.792 -10.301 -7.416 1.00 88.12 172 LEU A CA 1
ATOM 1388 C C . LEU A 1 172 ? -3.519 -9.364 -8.596 1.00 88.12 172 LEU A C 1
ATOM 1390 O O . LEU A 1 172 ? -3.481 -9.823 -9.734 1.00 88.12 172 LEU A O 1
ATOM 1394 N N . ILE A 1 173 ? -3.298 -8.072 -8.342 1.00 85.69 173 ILE A N 1
ATOM 1395 C CA . ILE A 1 173 ? -2.998 -7.095 -9.397 1.00 85.69 173 ILE A CA 1
ATOM 1396 C C . ILE A 1 173 ? -1.690 -7.451 -10.108 1.00 85.69 173 ILE A C 1
ATOM 1398 O O . ILE A 1 173 ? -1.648 -7.456 -11.339 1.00 85.69 173 ILE A O 1
ATOM 1402 N N . ILE A 1 174 ? -0.648 -7.799 -9.348 1.00 84.25 174 ILE A N 1
ATOM 1403 C CA . ILE A 1 174 ? 0.641 -8.219 -9.908 1.00 84.25 174 ILE A CA 1
ATOM 1404 C C . ILE A 1 174 ? 0.471 -9.491 -10.747 1.00 84.25 174 ILE A C 1
ATOM 1406 O O . ILE A 1 174 ? 0.985 -9.544 -11.859 1.00 84.25 174 ILE A O 1
ATOM 1410 N N . LEU A 1 175 ? -0.279 -10.489 -10.267 1.00 83.88 175 LEU A N 1
ATOM 1411 C CA . LEU A 1 175 ? -0.543 -11.722 -11.020 1.00 83.88 175 LEU A CA 1
ATOM 1412 C C . LEU A 1 175 ? -1.277 -11.449 -12.336 1.00 83.88 175 LEU A C 1
ATOM 1414 O O . LEU A 1 175 ? -0.896 -11.997 -13.366 1.00 83.88 175 LEU A O 1
ATOM 1418 N N . ILE A 1 176 ? -2.300 -10.589 -12.319 1.00 84.62 176 ILE A N 1
ATOM 1419 C CA . ILE A 1 176 ? -3.050 -10.215 -13.527 1.00 84.62 176 ILE A CA 1
ATOM 1420 C C . ILE A 1 176 ? -2.127 -9.534 -14.543 1.00 84.62 176 ILE A C 1
ATOM 1422 O O . ILE A 1 176 ? -2.147 -9.877 -15.723 1.00 84.62 176 ILE A O 1
ATOM 1426 N N . MET A 1 177 ? -1.296 -8.593 -14.093 1.00 79.88 177 MET A N 1
ATOM 1427 C CA . MET A 1 177 ? -0.344 -7.893 -14.959 1.00 79.88 177 MET A CA 1
ATOM 1428 C C . MET A 1 177 ? 0.743 -8.822 -15.504 1.00 79.88 177 MET A C 1
ATOM 1430 O O . MET A 1 177 ? 1.097 -8.742 -16.680 1.00 79.88 177 MET A O 1
ATOM 1434 N N . LEU A 1 178 ? 1.242 -9.744 -14.683 1.00 78.81 178 LEU A N 1
ATOM 1435 C CA . LEU A 1 178 ? 2.222 -10.739 -15.106 1.00 78.81 178 LEU A CA 1
ATOM 1436 C C . LEU A 1 178 ? 1.641 -11.664 -16.184 1.00 78.81 178 LEU A C 1
ATOM 1438 O O . LEU A 1 178 ? 2.311 -11.925 -17.179 1.00 78.81 178 LEU A O 1
ATOM 1442 N N . LEU A 1 179 ? 0.373 -12.069 -16.045 1.00 79.50 179 LEU A N 1
ATOM 1443 C CA . LEU A 1 179 ? -0.325 -12.917 -17.015 1.00 79.50 179 LEU A CA 1
ATOM 1444 C C . LEU A 1 179 ? -0.439 -12.244 -18.391 1.00 79.50 179 LEU A C 1
ATOM 1446 O O . LEU A 1 179 ? -0.313 -12.916 -19.412 1.00 79.50 179 LEU A O 1
ATOM 1450 N N . LEU A 1 180 ? -0.625 -10.920 -18.422 1.00 74.06 180 LEU A N 1
ATOM 1451 C CA . LEU A 1 180 ? -0.643 -10.133 -19.660 1.00 74.06 180 LEU A CA 1
ATOM 1452 C C . LEU A 1 180 ? 0.736 -9.999 -20.317 1.00 74.06 180 LEU A C 1
ATOM 1454 O O . LEU A 1 180 ? 0.804 -9.801 -21.528 1.00 74.06 180 LEU A O 1
ATOM 1458 N N . THR A 1 181 ? 1.811 -10.065 -19.530 1.00 69.81 181 THR A N 1
ATOM 1459 C CA . THR A 1 181 ? 3.174 -9.817 -20.019 1.00 69.81 181 THR A CA 1
ATOM 1460 C C . THR A 1 181 ? 3.844 -11.119 -20.452 1.00 69.81 181 THR A C 1
ATOM 1462 O O . THR A 1 181 ? 4.315 -11.206 -21.579 1.00 69.81 181 THR A O 1
ATOM 1465 N N . ASP A 1 182 ? 3.824 -12.142 -19.589 1.00 68.38 182 ASP A N 1
ATOM 1466 C CA . ASP A 1 182 ? 4.426 -13.454 -19.835 1.00 68.38 182 ASP A CA 1
ATOM 1467 C C . ASP A 1 182 ? 3.634 -14.586 -19.133 1.00 68.38 182 ASP A C 1
ATOM 1469 O O . ASP A 1 182 ? 3.753 -14.800 -17.915 1.00 68.38 182 ASP A O 1
ATOM 1473 N N . PRO A 1 183 ? 2.862 -15.397 -19.887 1.00 69.81 183 PRO A N 1
ATOM 1474 C CA . PRO A 1 183 ? 2.059 -16.489 -19.326 1.00 69.81 183 PRO A CA 1
ATOM 1475 C C . PRO A 1 183 ? 2.895 -17.569 -18.619 1.00 69.81 183 PRO A C 1
ATOM 1477 O O . PRO A 1 183 ? 2.445 -18.175 -17.650 1.00 69.81 183 PRO A O 1
ATOM 1480 N N . LEU A 1 184 ? 4.129 -17.800 -19.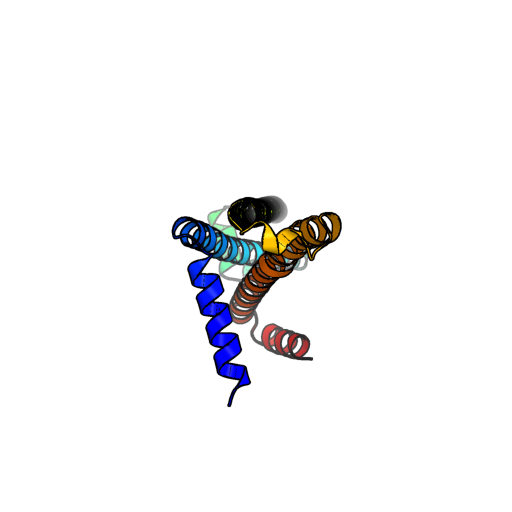081 1.00 68.50 184 LEU A N 1
ATOM 1481 C CA . LEU A 1 184 ? 5.019 -18.857 -18.586 1.00 68.50 184 LEU A CA 1
ATOM 1482 C C . LEU A 1 184 ? 5.569 -18.551 -17.183 1.00 68.50 184 LEU A C 1
ATOM 1484 O O . LEU A 1 184 ? 5.557 -19.418 -16.309 1.00 68.50 184 LEU A O 1
ATOM 1488 N N . VAL A 1 185 ? 5.984 -17.302 -16.944 1.00 69.69 185 VAL A N 1
ATOM 1489 C CA . VAL A 1 185 ? 6.466 -16.837 -15.630 1.00 69.69 185 VAL A CA 1
ATOM 1490 C C . VAL A 1 185 ? 5.331 -16.861 -14.600 1.00 69.69 185 VAL A C 1
ATOM 1492 O O . VAL A 1 185 ? 5.549 -17.180 -13.431 1.00 69.69 185 VAL A O 1
ATOM 1495 N N . THR A 1 186 ? 4.101 -16.601 -15.050 1.00 69.12 186 THR A N 1
ATOM 1496 C CA . THR A 1 186 ? 2.896 -16.598 -14.209 1.00 69.12 186 THR A CA 1
ATOM 1497 C C . THR A 1 186 ? 2.554 -17.981 -13.655 1.00 69.12 186 THR A C 1
ATOM 1499 O O . THR A 1 186 ? 2.223 -18.112 -12.479 1.00 69.12 186 THR A O 1
ATOM 1502 N N . VAL A 1 187 ? 2.672 -19.036 -14.465 1.00 71.56 187 VAL A N 1
ATOM 1503 C CA . VAL A 1 187 ? 2.395 -20.410 -14.007 1.00 71.56 187 VAL A CA 1
ATOM 1504 C C . VAL A 1 187 ? 3.406 -20.856 -12.944 1.00 71.56 187 VAL A C 1
ATOM 1506 O O . VAL A 1 187 ? 3.027 -21.493 -11.960 1.00 71.56 187 VAL A O 1
ATOM 1509 N N . ILE A 1 188 ? 4.681 -20.486 -13.103 1.00 74.62 188 ILE A N 1
ATOM 1510 C CA . ILE A 1 188 ? 5.747 -20.845 -12.156 1.00 74.62 188 ILE A CA 1
ATOM 1511 C C . ILE A 1 188 ? 5.551 -20.129 -10.812 1.00 74.62 188 ILE A C 1
ATOM 1513 O O . ILE A 1 188 ? 5.602 -20.773 -9.763 1.00 74.62 188 ILE A O 1
ATOM 1517 N N . SER A 1 189 ? 5.282 -18.820 -10.825 1.00 70.31 189 SER A N 1
ATOM 1518 C CA . SER A 1 189 ? 5.097 -18.043 -9.591 1.00 70.31 189 SER A CA 1
ATOM 1519 C C . SER A 1 189 ? 3.865 -18.493 -8.800 1.00 70.31 189 SER A C 1
ATOM 1521 O O . SER A 1 189 ? 3.923 -18.622 -7.574 1.00 70.31 189 SER A O 1
ATOM 1523 N N . MET A 1 190 ? 2.773 -18.827 -9.491 1.00 72.69 190 MET A N 1
ATOM 1524 C CA . MET A 1 190 ? 1.557 -19.340 -8.861 1.00 72.69 190 MET A CA 1
ATOM 1525 C C . MET A 1 190 ? 1.782 -20.707 -8.196 1.00 72.69 190 MET A C 1
ATOM 1527 O O . MET A 1 190 ? 1.264 -20.944 -7.107 1.00 72.69 190 MET A O 1
ATOM 1531 N N . GLY A 1 191 ? 2.619 -21.568 -8.789 1.00 72.19 191 GLY A N 1
ATOM 1532 C CA . GLY A 1 191 ? 3.039 -22.832 -8.176 1.00 72.19 191 GLY A CA 1
ATOM 1533 C C . GLY A 1 191 ? 3.830 -22.641 -6.876 1.00 72.19 191 GLY A C 1
ATOM 1534 O O . GLY A 1 191 ? 3.579 -23.341 -5.898 1.00 72.19 191 GLY A O 1
ATOM 1535 N N . THR A 1 192 ? 4.732 -21.654 -6.827 1.00 73.06 192 THR A N 1
ATOM 1536 C CA . THR A 1 192 ? 5.530 -21.367 -5.618 1.00 73.06 192 THR A CA 1
ATOM 1537 C C . THR A 1 192 ? 4.736 -20.727 -4.480 1.00 73.06 192 THR A C 1
ATOM 1539 O O . THR A 1 192 ? 5.065 -20.956 -3.329 1.00 73.06 192 THR A O 1
ATOM 1542 N N . LEU A 1 193 ? 3.685 -19.954 -4.774 1.00 69.94 193 LEU A N 1
ATOM 1543 C CA . LEU A 1 193 ? 2.822 -19.342 -3.749 1.00 69.94 193 LEU A CA 1
ATOM 1544 C C . LEU A 1 193 ? 1.884 -20.348 -3.068 1.00 69.94 193 LEU A C 1
ATOM 1546 O O . LEU A 1 193 ? 1.396 -20.091 -1.970 1.00 69.94 193 LEU A O 1
ATOM 1550 N N . ILE A 1 194 ? 1.589 -21.457 -3.746 1.00 65.19 194 ILE A N 1
ATOM 1551 C CA . ILE A 1 194 ? 0.716 -22.527 -3.249 1.00 65.19 194 ILE A CA 1
ATOM 1552 C C . ILE A 1 194 ? 1.498 -23.563 -2.419 1.00 65.19 194 ILE A C 1
ATOM 1554 O O . ILE A 1 194 ? 0.875 -24.303 -1.656 1.00 65.19 194 ILE A O 1
ATOM 1558 N N . THR A 1 195 ? 2.829 -23.613 -2.562 1.00 57.22 195 THR A N 1
ATOM 1559 C CA . THR A 1 195 ? 3.719 -24.569 -1.876 1.00 57.22 195 THR A CA 1
ATOM 1560 C C . THR A 1 195 ? 4.266 -23.984 -0.581 1.00 57.22 195 THR A C 1
ATOM 1562 O O . THR A 1 195 ? 4.245 -24.710 0.437 1.00 57.22 195 THR A O 1
#

pLDDT: mean 73.95, std 12.6, range [37.03, 92.19]

Foldseek 3Di:
DPPVVVVVVVVVVVVVLQDPVLVVLLVVLLVLLLVLLLLVLVLVVLVVVLVVCVVDVVVCVVDPVSVVVCVVVPDPDSVVVSVVSVVVSVVSVVVSVVSVVVSVVSQVVSLVVSLVSQLVVVVVVVVPDDPVVVVPDDPVVVVCCSVVVSCCVRVVPSSVVSVVSSVVSSVVSNLVSCCVVPVVVSVVVVVVVVD

Sequence (195 aa):
MGKLAEKLGFVKKLQIIFDEKEKKEFIKVFVLDVFMGIFQSISIVSVFAFINTVMDVSTISSNKYLSFFYENLGFSDIKKFLFVMGLAVLILLISGNVISAYSTWLKTFFVWNVNCKITTKLLRKYLFSPYAYFLNRNTSELEKNITSECDALSGNFLQSFLNMMEGLITTLIILIMLLLTDPLVTVISMGTLIT

Secondary structure (DSSP, 8-state):
--HHHHHHHHHHHHHHHS-HHHHHHHHHHHHHHHHHHHHHHHHHHHHHHHHHHHH-TTHHHH-HHHHHHHHHHT-S-HHHHHHHHHHHHHHHHHHHHHHHHHHHHHHHHHHHHHHHHHHHHHHHHHHTS-GGGTTTS-HHHHHHHHHHHHHIIIIIIIHHHHHHHHHHHHHHHHHHHHHHH-HHHHHHHHHHHH-

Radius of gyration: 25.39 Å; chains: 1; bounding box: 46×40×77 Å